Protein AF-A0A9P9J1I7-F1 (afdb_monomer_lite)

Secondary structure (DSSP, 8-state):
----PPP--------------------------SSHHHHHHHHHHHHHHHTTS--S---HHHHHHHHHHHHHHTTSS-HHHHHHHHHHHHHTSSS--HHHHHHHHHHHHHH---HHHHHHHHHHHHHHHTSPPPB--SSSPEEEE-SS-EEEE-TTSB-EETTEETTTS-TTHHHHHHHHTS-THHHHS-SSS---HHHHHHHHHHHHHHHHHHHH-HHHHTSHHHHHHHHHHHHHHHHHHS--TTSTTGGGHHHHHHHHHHHHHHSHHHHHHHHHHT--B-PPPHHHHTTT--SB--HHHHHHHHHHHHHTT-

Radius of gyration: 22.76 Å; chains: 1; bounding box: 59×55×57 Å

Sequence (314 aa):
MLVPSGSFLNFDEIPTLKHSMVKSHPVIMSISLKTSWAQSLYDTRLSNISNGQTQQPIESVQLSLLKALDDLLSLEDSPEGVATKSASIVISQNEPPLMNLIGLTLNAAENIADEKRLQVLVDYFVALASLPDAVNESAYPMLLDMGGWKKTIEPGRIVVFAEGTMWKDLPGFAWNLTERLQGPEAYMYDLRRPVSPAVAMQTWKNINMFVALLAISSPAQNIPTLSRQVARGRVTLAMALEYSRDTRLGKNVNIHAPAAALWLRVARDEVEGMCMKGDQCIDAGDLWLERGGSNVCDMVRLQFWHERLVELEL

Organism: NCBI:txid256645

Foldseek 3Di:
DDDDDDDDDDDDDDDDDDDPPPPPPPPDDDDDFDDPLLVVVQVVQVVCCVVVVDVDHCPPLLVQLSNLLSCLLNVVDALLVSLVSNLVSQLPDLARVLVSNLLSLLSCLLVDPDLVSLLRSLSNLLNQLPDDFRFNQDCAWRWYDDPPDIDTHHHRGGDADPQGTCRLQSPPNLVSLLQLLPALVSQQPPPVHHDDLVSSLSSSLSSLSSLLSCLPDPSSCVRVNRVVCNLSSQLLLQLQQFADCVDPRNVSNVSRLSSNVSSCVRNVVSLQVQQCVQPDFHDHYPNQVVVVHDRTRHPVVVVSSVVRSVVVVD

Structure (mmCIF, N/CA/C/O backbone):
data_AF-A0A9P9J1I7-F1
#
_entry.id   AF-A0A9P9J1I7-F1
#
loop_
_atom_site.group_PDB
_atom_site.id
_atom_site.type_symbol
_atom_site.label_atom_id
_atom_site.label_alt_id
_atom_site.label_comp_id
_atom_site.label_asym_id
_atom_site.label_entity_id
_atom_site.label_seq_id
_atom_site.pdbx_PDB_ins_code
_atom_site.Cartn_x
_atom_site.Cartn_y
_atom_site.Cartn_z
_atom_site.occupancy
_atom_site.B_iso_or_equiv
_atom_site.auth_seq_id
_atom_site.auth_comp_id
_atom_site.auth_asym_id
_atom_site.auth_atom_id
_atom_site.pdbx_PDB_model_num
ATOM 1 N N . MET A 1 1 ? -21.376 18.576 -33.468 1.00 33.09 1 MET A N 1
ATOM 2 C CA . MET A 1 1 ? -22.840 18.670 -33.303 1.00 33.09 1 MET A CA 1
ATOM 3 C C . MET A 1 1 ? -23.104 18.454 -31.819 1.00 33.09 1 MET A C 1
ATOM 5 O O . MET A 1 1 ? -22.915 17.352 -31.332 1.00 33.09 1 MET A O 1
ATOM 9 N N . LEU A 1 2 ? -23.322 19.554 -31.098 1.00 28.64 2 LEU A N 1
ATOM 10 C CA . LEU A 1 2 ? -23.482 19.650 -29.644 1.00 28.64 2 LEU A CA 1
ATOM 11 C C . LEU A 1 2 ? -24.953 19.929 -29.354 1.00 28.64 2 LEU A C 1
ATOM 13 O O . LEU A 1 2 ? -25.438 20.941 -29.847 1.00 28.64 2 LEU A O 1
ATOM 17 N N . VAL A 1 3 ? -25.614 19.096 -28.550 1.00 23.84 3 VAL A N 1
ATOM 18 C CA . VAL A 1 3 ? -26.807 19.433 -27.743 1.00 23.84 3 VAL A CA 1
ATOM 19 C C . VAL A 1 3 ? -26.975 18.336 -26.652 1.00 23.84 3 VAL A C 1
ATOM 21 O O . VAL A 1 3 ? -26.428 17.250 -26.836 1.00 23.84 3 VAL A O 1
ATOM 24 N N . PRO A 1 4 ? -27.682 18.553 -25.524 1.00 29.41 4 PRO A N 1
ATOM 25 C CA . PRO A 1 4 ? -27.117 19.186 -24.334 1.00 29.41 4 PRO A CA 1
ATOM 26 C C . PRO A 1 4 ? -27.444 18.443 -23.016 1.00 29.41 4 PRO A C 1
ATOM 28 O O . PRO A 1 4 ? -28.278 17.544 -22.938 1.00 29.41 4 PRO A O 1
ATOM 31 N N . SER A 1 5 ? -26.808 18.935 -21.956 1.00 26.06 5 SER A N 1
ATOM 32 C CA . SER A 1 5 ? -27.132 18.768 -20.540 1.00 26.06 5 SER A CA 1
ATOM 33 C C . SER A 1 5 ? -28.606 19.040 -20.199 1.00 26.06 5 SER A C 1
ATOM 35 O O . SER A 1 5 ? -29.115 20.131 -20.464 1.00 26.06 5 SER A O 1
ATOM 37 N N . GLY A 1 6 ? -29.248 18.068 -19.545 1.00 24.05 6 GLY A N 1
ATOM 38 C CA . GLY A 1 6 ? -30.558 18.187 -18.908 1.00 24.05 6 GLY A CA 1
ATOM 39 C C . GLY A 1 6 ? -30.436 18.432 -17.401 1.00 24.05 6 GLY A C 1
ATOM 40 O O . GLY A 1 6 ? -29.823 17.658 -16.674 1.00 24.05 6 GLY A O 1
ATOM 41 N N . SER A 1 7 ? -31.027 19.545 -16.989 1.00 24.50 7 SER A N 1
ATOM 42 C CA . SER A 1 7 ? -31.219 20.138 -15.663 1.00 24.50 7 SER A CA 1
ATOM 43 C C . SER A 1 7 ? -32.114 19.350 -14.699 1.00 24.50 7 SER A C 1
ATOM 45 O O . SER A 1 7 ? -33.149 18.878 -15.146 1.00 24.50 7 SER A O 1
ATOM 47 N N . PHE A 1 8 ? -31.823 19.398 -13.392 1.00 23.81 8 PHE A N 1
ATOM 48 C CA . PHE A 1 8 ? -32.778 19.435 -12.257 1.00 23.81 8 PHE A CA 1
ATOM 49 C C . PHE A 1 8 ? -31.992 19.954 -11.024 1.00 23.81 8 PHE A C 1
ATOM 51 O O . PHE A 1 8 ? -30.872 19.503 -10.825 1.00 23.81 8 PHE A O 1
ATOM 58 N N . LEU A 1 9 ? -32.405 20.871 -10.145 1.00 24.11 9 LEU A N 1
ATOM 59 C CA . LEU A 1 9 ? -33.556 21.761 -9.985 1.00 24.11 9 LEU A CA 1
ATOM 60 C C . LEU A 1 9 ? -33.076 22.961 -9.152 1.00 24.11 9 LEU A C 1
ATOM 62 O O . LEU A 1 9 ? -32.306 22.801 -8.207 1.00 24.11 9 LEU A O 1
ATOM 66 N N . ASN A 1 10 ? -33.566 24.140 -9.517 1.00 23.52 10 ASN A N 1
ATOM 67 C CA . ASN A 1 10 ? -33.411 25.394 -8.793 1.00 23.52 10 ASN A CA 1
ATOM 68 C C . ASN A 1 10 ? -34.418 25.417 -7.627 1.00 23.52 10 ASN A C 1
ATOM 70 O O . ASN A 1 10 ? -35.595 25.142 -7.857 1.00 23.52 10 ASN A O 1
ATOM 74 N N . PHE A 1 11 ? -33.984 25.772 -6.419 1.00 25.17 11 PHE A N 1
ATOM 75 C CA . PHE A 1 11 ? -34.874 26.168 -5.324 1.00 25.17 11 PHE A CA 1
ATOM 76 C C . PHE A 1 11 ? -34.251 27.362 -4.606 1.00 25.17 11 PHE A C 1
ATOM 78 O O . PHE A 1 11 ? -33.485 27.197 -3.661 1.00 25.17 11 PHE A O 1
ATOM 85 N N . ASP A 1 12 ? -34.612 28.553 -5.075 1.00 25.86 12 ASP A N 1
ATOM 86 C CA . ASP A 1 12 ? -34.581 29.767 -4.270 1.00 25.86 12 ASP A CA 1
ATOM 87 C C . ASP A 1 12 ? -36.023 30.122 -3.869 1.00 25.86 12 ASP A C 1
ATOM 89 O O . ASP A 1 12 ? -36.958 29.945 -4.651 1.00 25.86 12 ASP A O 1
ATOM 93 N N . GLU A 1 13 ? -36.135 30.644 -2.644 1.00 26.69 13 GLU A N 1
ATOM 94 C CA . GLU A 1 13 ? -37.269 31.339 -2.009 1.00 26.69 13 GLU A CA 1
ATOM 95 C C . GLU A 1 13 ? -38.427 30.513 -1.414 1.00 26.69 13 GLU A C 1
ATOM 97 O O . GLU A 1 13 ? -39.364 30.172 -2.120 1.00 26.69 13 GLU A O 1
ATOM 102 N N . ILE A 1 14 ? -38.432 30.336 -0.075 1.00 26.16 14 ILE A N 1
ATOM 103 C CA . ILE A 1 14 ? -39.484 30.835 0.858 1.00 26.16 14 ILE A CA 1
ATOM 104 C C . ILE A 1 14 ? -38.829 31.092 2.260 1.00 26.16 14 ILE A C 1
ATOM 106 O O . ILE A 1 14 ? -37.705 30.648 2.491 1.00 26.16 14 ILE A O 1
ATOM 110 N N . PRO A 1 15 ? -39.422 31.871 3.191 1.00 26.72 15 PRO A N 1
ATOM 111 C CA . PRO A 1 15 ? -38.898 33.123 3.730 1.00 26.72 15 PRO A CA 1
ATOM 112 C C . PRO A 1 15 ? -38.160 33.003 5.081 1.00 26.72 15 PRO A C 1
ATOM 114 O O . PRO A 1 15 ? -38.390 32.119 5.904 1.00 26.72 15 PRO A O 1
ATOM 117 N N . THR A 1 16 ? -37.316 33.999 5.346 1.00 34.72 16 THR A N 1
ATOM 118 C CA . THR A 1 16 ? -36.576 34.232 6.593 1.00 34.72 16 THR A CA 1
ATOM 119 C C . THR A 1 16 ? -37.443 34.196 7.858 1.00 34.72 16 THR A C 1
ATOM 121 O O . THR A 1 16 ? -38.163 35.150 8.152 1.00 34.72 16 THR A O 1
ATOM 124 N N . LEU A 1 17 ? -37.238 33.177 8.694 1.00 26.61 17 LEU A N 1
ATOM 125 C CA . LEU A 1 17 ? -37.394 33.280 10.144 1.00 26.61 17 LEU A CA 1
ATOM 126 C C . LEU A 1 17 ? -36.000 33.470 10.747 1.00 26.61 17 LEU A C 1
ATOM 128 O O . LEU A 1 17 ? -35.194 32.544 10.815 1.00 26.61 17 LEU A O 1
ATOM 132 N N . LYS A 1 18 ? -35.699 34.710 11.155 1.00 34.03 18 LYS A N 1
ATOM 133 C CA . LYS A 1 18 ? -34.501 35.055 11.928 1.00 34.03 18 LYS A CA 1
ATOM 134 C C . LYS A 1 18 ? -34.558 34.340 13.280 1.00 34.03 18 LYS A C 1
ATOM 136 O O . LYS A 1 18 ? -35.040 34.892 14.267 1.00 34.03 18 LYS A O 1
ATOM 141 N N . HIS A 1 19 ? -34.030 33.128 13.348 1.00 30.94 19 HIS A N 1
ATOM 142 C CA . HIS A 1 19 ? -33.465 32.625 14.587 1.00 30.94 19 HIS A CA 1
ATOM 143 C C . HIS A 1 19 ? -31.983 32.958 14.588 1.00 30.94 19 HIS A C 1
ATOM 145 O O . HIS A 1 19 ? -31.208 32.496 13.757 1.00 30.94 19 HIS A O 1
ATOM 151 N N . SER A 1 20 ? -31.629 33.845 15.515 1.00 35.09 20 SER A N 1
ATOM 152 C CA . SER A 1 20 ? -30.269 34.118 15.950 1.00 35.09 20 SER A CA 1
ATOM 153 C C . SER A 1 20 ? -29.623 32.803 16.393 1.00 35.09 20 SER A C 1
ATOM 155 O O . SER A 1 20 ? -29.629 32.462 17.574 1.00 35.09 20 SER A O 1
ATOM 157 N N . MET A 1 21 ? -29.068 32.050 15.443 1.00 30.95 21 MET A N 1
ATOM 158 C CA . MET A 1 21 ? -28.073 31.038 15.746 1.00 30.95 21 MET A CA 1
ATOM 159 C C . MET A 1 21 ? -26.817 31.784 16.162 1.00 30.95 21 MET A C 1
ATOM 161 O O . MET A 1 21 ? -26.113 32.382 15.347 1.00 30.95 21 MET A O 1
ATOM 165 N N . VAL A 1 22 ? -26.567 31.774 17.467 1.00 31.73 22 VAL A N 1
ATOM 166 C CA . VAL A 1 22 ? -25.246 32.030 18.024 1.00 31.73 22 VAL A CA 1
ATOM 167 C C . VAL A 1 22 ? -24.277 31.158 17.227 1.00 31.73 22 VAL A C 1
ATOM 169 O O . VAL A 1 22 ? -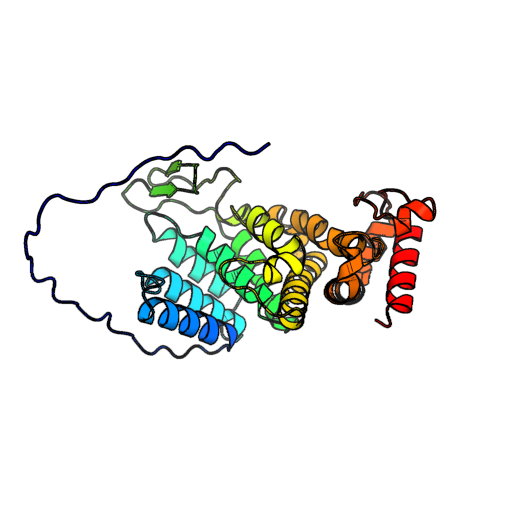24.347 29.934 17.304 1.00 31.73 22 VAL A O 1
ATOM 172 N N . LYS A 1 23 ? -23.407 31.774 16.417 1.00 3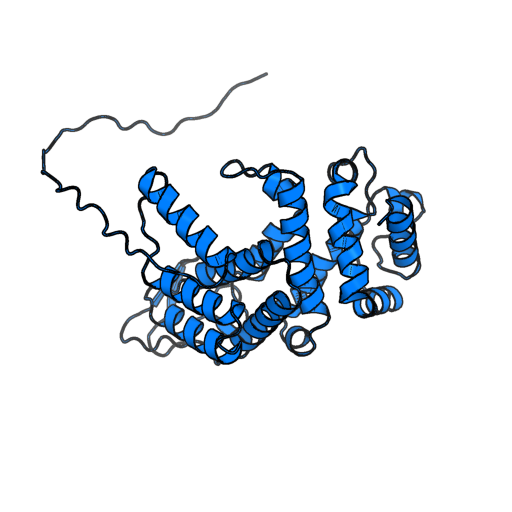6.91 23 LYS A N 1
ATOM 173 C CA . LYS A 1 23 ? -22.260 31.085 15.819 1.00 36.91 23 LYS A CA 1
ATOM 174 C C . LYS A 1 23 ? -21.344 30.691 16.974 1.00 36.91 23 LYS A C 1
ATOM 176 O O . LYS A 1 23 ? -20.431 31.439 17.327 1.00 36.91 23 LYS A O 1
ATOM 181 N N . SER A 1 24 ? -21.622 29.552 17.605 1.00 36.59 24 SER A N 1
ATOM 182 C CA . SER A 1 24 ? -20.674 28.905 18.498 1.00 36.59 24 SER A CA 1
ATOM 183 C C . SER A 1 24 ? -19.456 28.597 17.642 1.00 36.59 24 SER A C 1
ATOM 185 O O . SER A 1 24 ? -19.498 27.715 16.784 1.00 36.59 24 SER A O 1
ATOM 187 N N . HIS A 1 25 ? -18.404 29.395 17.801 1.00 43.00 25 HIS A N 1
ATOM 188 C CA . HIS A 1 25 ? -17.127 29.077 17.191 1.00 43.00 25 HIS A CA 1
ATOM 189 C C . HIS A 1 25 ? -16.725 27.711 17.757 1.00 43.00 25 HIS A C 1
ATOM 191 O O . HIS A 1 25 ? -16.734 27.563 18.984 1.00 43.00 25 HIS A O 1
ATOM 197 N N . PRO A 1 26 ? -16.458 26.697 16.917 1.00 48.03 26 PRO A N 1
ATOM 198 C CA . PRO A 1 26 ? -15.981 25.424 17.424 1.00 48.03 26 PRO A CA 1
ATOM 199 C C . PRO A 1 26 ? -14.715 25.704 18.233 1.00 48.03 26 PRO A C 1
ATOM 201 O O . PRO A 1 26 ? -13.807 26.386 17.758 1.00 48.03 26 PRO A O 1
ATOM 204 N N . VAL A 1 27 ? -14.683 25.242 19.483 1.00 49.06 27 VAL A N 1
ATOM 205 C CA . VAL A 1 27 ? -13.486 25.322 20.320 1.00 49.06 27 VAL A CA 1
ATOM 206 C C . VAL A 1 27 ? -12.430 24.449 19.648 1.00 49.06 27 VAL A C 1
ATOM 208 O O . VAL A 1 27 ? -12.486 23.223 19.722 1.00 49.06 27 VAL A O 1
ATOM 211 N N . ILE A 1 28 ? -11.501 25.080 18.932 1.00 56.66 28 ILE A N 1
ATOM 212 C CA . ILE A 1 28 ? -10.374 24.398 18.300 1.00 56.66 28 ILE A CA 1
ATOM 213 C C . ILE A 1 28 ? -9.397 24.049 19.422 1.00 56.66 28 ILE A C 1
ATOM 215 O O . ILE A 1 28 ? -8.647 24.902 19.894 1.00 56.66 28 ILE A O 1
ATOM 219 N N . MET A 1 29 ? -9.430 22.803 19.893 1.00 60.69 29 MET A N 1
ATOM 220 C CA . MET A 1 29 ? -8.384 22.304 20.780 1.00 60.69 29 MET A CA 1
ATOM 221 C C . MET A 1 29 ? -7.083 22.208 19.982 1.00 60.69 29 MET A C 1
ATOM 223 O O . MET A 1 29 ? -7.020 21.519 18.967 1.00 60.69 29 MET A O 1
ATOM 227 N N . SER A 1 30 ? -6.038 22.900 20.429 1.00 67.56 30 SER A N 1
ATOM 228 C CA . SER A 1 30 ? -4.690 22.647 19.924 1.00 67.56 30 SER A CA 1
ATOM 229 C C . SER A 1 30 ? -4.265 21.261 20.402 1.00 67.56 30 SER A C 1
ATOM 231 O O . SER A 1 30 ? -4.259 20.990 21.604 1.00 67.56 30 SER A O 1
ATOM 233 N N . ILE A 1 31 ? -3.983 20.365 19.461 1.00 81.19 31 ILE A N 1
ATOM 234 C CA . ILE A 1 31 ? -3.500 19.015 19.736 1.00 81.19 31 ILE A CA 1
ATOM 235 C C . ILE A 1 31 ? -2.113 18.921 19.125 1.00 81.19 31 ILE A C 1
ATOM 237 O O . ILE A 1 31 ? -1.922 19.280 17.965 1.00 81.19 31 ILE A O 1
ATOM 241 N N . SER A 1 32 ? -1.165 18.444 19.926 1.00 84.69 32 SER A N 1
ATOM 242 C CA . SER A 1 32 ? 0.181 18.118 19.473 1.00 84.69 32 SER A CA 1
ATOM 243 C C . SER A 1 32 ? 0.222 16.636 19.123 1.00 84.69 32 SER A C 1
ATOM 245 O O . SER A 1 32 ? 0.010 15.798 20.001 1.00 84.69 32 SER A O 1
ATOM 247 N N . LEU A 1 33 ? 0.478 16.328 17.855 1.00 92.31 33 LEU A N 1
ATOM 248 C CA . LEU A 1 33 ? 0.739 14.977 17.357 1.00 92.31 33 LEU A CA 1
ATOM 249 C C . LEU A 1 33 ? 2.250 14.788 17.164 1.00 92.31 33 LEU A C 1
ATOM 251 O O . LEU A 1 33 ? 2.996 15.754 16.996 1.00 92.31 33 LEU A O 1
ATOM 255 N N . LYS A 1 34 ? 2.718 13.547 17.266 1.00 93.12 34 LYS A N 1
ATOM 256 C CA . LYS A 1 34 ? 4.143 13.191 17.343 1.00 93.12 34 LYS A CA 1
ATOM 257 C C . LYS A 1 34 ? 4.772 13.066 15.964 1.00 93.12 34 LYS A C 1
ATOM 259 O O . LYS A 1 34 ? 5.929 13.435 15.771 1.00 93.12 34 LYS A O 1
ATOM 264 N N . THR A 1 35 ? 4.030 12.527 15.001 1.00 91.81 35 THR A N 1
ATOM 265 C CA . THR A 1 35 ? 4.497 12.374 13.624 1.00 91.81 35 THR A CA 1
ATOM 266 C C . THR A 1 35 ? 4.095 13.570 12.767 1.00 91.81 35 THR A C 1
ATOM 268 O O . THR A 1 35 ? 3.006 14.133 12.894 1.00 91.81 35 THR A O 1
ATOM 271 N N . SER A 1 36 ? 4.973 13.948 11.834 1.00 91.62 36 SER A N 1
ATOM 272 C CA . SER A 1 36 ? 4.709 15.043 10.892 1.00 91.62 36 SER A CA 1
ATOM 273 C C . SER A 1 36 ? 3.517 14.754 9.978 1.00 91.62 36 SER A C 1
ATOM 275 O O . SER A 1 36 ? 2.785 15.678 9.635 1.00 91.62 36 SER A O 1
ATOM 277 N N . TRP A 1 37 ? 3.287 13.485 9.622 1.00 93.06 37 TRP A N 1
ATOM 278 C CA . TRP A 1 37 ? 2.100 13.067 8.873 1.00 93.06 37 TRP A CA 1
ATOM 279 C C . TRP A 1 37 ? 0.817 13.352 9.657 1.00 93.06 37 TRP A C 1
ATOM 281 O O . TRP A 1 37 ? -0.071 14.033 9.142 1.00 93.06 37 TRP A O 1
ATOM 291 N N . ALA A 1 38 ? 0.728 12.877 10.904 1.00 92.56 38 ALA A N 1
ATOM 292 C CA . ALA A 1 38 ? -0.482 13.027 11.700 1.00 92.56 38 ALA A CA 1
ATOM 293 C C . ALA A 1 38 ? -0.769 14.509 11.976 1.00 92.56 38 ALA A C 1
ATOM 295 O O . ALA A 1 38 ? -1.908 14.957 11.816 1.00 92.56 38 ALA A O 1
ATOM 296 N N . GLN A 1 39 ? 0.273 15.286 12.300 1.00 93.00 39 GLN A N 1
ATOM 297 C CA . GLN A 1 39 ? 0.157 16.731 12.486 1.00 93.00 39 GLN A CA 1
ATOM 298 C C . GLN A 1 39 ? -0.294 17.435 11.200 1.00 93.00 39 GLN A C 1
ATOM 300 O O . GLN A 1 39 ? -1.243 18.211 11.230 1.00 93.00 39 GLN A O 1
ATOM 305 N N . SER A 1 40 ? 0.308 17.117 10.050 1.00 90.06 40 SER A N 1
ATOM 306 C CA . SER A 1 40 ? -0.071 17.713 8.764 1.00 90.06 40 SER A CA 1
ATOM 307 C C . SER A 1 40 ? -1.522 17.404 8.381 1.00 90.06 40 SER A C 1
ATOM 309 O O . SER A 1 40 ? -2.241 18.290 7.906 1.00 90.06 40 SER A O 1
ATOM 311 N N . LEU A 1 41 ? -1.988 16.175 8.624 1.00 88.88 41 LEU A N 1
ATOM 312 C CA . LEU A 1 41 ? -3.377 15.784 8.388 1.00 88.88 41 LEU A CA 1
ATOM 313 C C . LEU A 1 41 ? -4.340 16.560 9.299 1.00 88.88 41 LEU A C 1
ATOM 315 O O . LEU A 1 41 ? -5.377 17.048 8.834 1.00 88.88 41 LEU A O 1
ATOM 319 N N . TYR A 1 42 ? -3.982 16.705 10.577 1.00 88.88 42 TYR A N 1
ATOM 320 C CA . TYR A 1 42 ? -4.733 17.488 11.554 1.00 88.88 42 TYR A CA 1
ATOM 321 C C . TYR A 1 42 ? -4.834 18.963 11.142 1.00 88.88 42 TYR A C 1
ATOM 323 O O . TYR A 1 42 ? -5.939 19.496 11.011 1.00 88.88 42 TYR A O 1
ATOM 331 N N . ASP A 1 43 ? -3.699 19.592 10.834 1.00 87.56 43 ASP A N 1
ATOM 332 C CA . ASP A 1 43 ? -3.604 21.003 10.446 1.00 87.56 43 ASP A CA 1
ATOM 333 C C . ASP A 1 43 ? -4.359 21.284 9.144 1.00 87.56 43 ASP A C 1
ATOM 335 O O . ASP A 1 43 ? -5.119 22.251 9.041 1.00 87.56 43 ASP A O 1
ATOM 339 N N . THR A 1 44 ? -4.220 20.396 8.155 1.00 84.12 44 THR A N 1
ATOM 340 C CA . THR A 1 44 ? -4.959 20.482 6.890 1.00 84.12 44 THR A CA 1
ATOM 341 C C . THR A 1 44 ? -6.458 20.478 7.143 1.00 84.12 44 THR A C 1
ATOM 343 O O . THR A 1 44 ? -7.207 21.211 6.496 1.00 84.12 44 THR A O 1
ATOM 346 N N . ARG A 1 45 ? -6.933 19.655 8.079 1.00 79.62 45 ARG A N 1
ATOM 347 C CA . ARG A 1 45 ? -8.357 19.574 8.387 1.00 79.62 45 ARG A CA 1
ATOM 348 C C . ARG A 1 45 ? -8.858 20.789 9.153 1.00 79.62 45 ARG A C 1
ATOM 350 O O . ARG A 1 45 ? -9.922 21.295 8.803 1.00 79.62 45 ARG A O 1
ATOM 357 N N . LEU A 1 46 ? -8.084 21.289 10.116 1.00 81.25 46 LEU A N 1
ATOM 358 C CA . LEU A 1 46 ? -8.372 22.559 10.782 1.00 81.25 46 LEU A CA 1
ATOM 359 C C . LEU A 1 46 ? -8.496 23.703 9.771 1.00 81.25 46 LEU A C 1
ATOM 361 O O . LEU A 1 46 ? -9.480 24.439 9.805 1.00 81.25 46 LEU A O 1
ATOM 365 N N . SER A 1 47 ? -7.570 23.788 8.815 1.00 79.94 47 SER A N 1
ATOM 366 C CA . SER A 1 47 ? -7.614 24.785 7.741 1.00 79.94 47 SER A CA 1
ATOM 367 C C . SER A 1 47 ? -8.898 24.688 6.905 1.00 79.94 47 SER A C 1
ATOM 369 O O . SER A 1 47 ? -9.562 25.698 6.673 1.00 79.94 47 SER A O 1
ATOM 371 N N . ASN A 1 48 ? -9.332 23.481 6.516 1.00 77.06 48 ASN A N 1
ATOM 372 C CA . ASN A 1 48 ? -10.580 23.315 5.748 1.00 77.06 48 ASN A CA 1
ATOM 373 C C . ASN A 1 48 ? -11.821 23.760 6.533 1.00 77.06 48 ASN A C 1
ATOM 375 O O . ASN A 1 48 ? -12.767 24.269 5.933 1.00 77.06 48 ASN A O 1
ATOM 379 N N . ILE A 1 49 ? -11.818 23.576 7.858 1.00 75.06 49 ILE A N 1
ATOM 380 C CA . ILE A 1 49 ? -12.893 24.047 8.740 1.00 75.06 49 ILE A CA 1
ATOM 381 C C . ILE A 1 49 ? -12.901 25.573 8.781 1.00 75.06 49 ILE A C 1
ATOM 383 O O . ILE A 1 49 ? -13.941 26.190 8.552 1.00 75.06 49 ILE A O 1
ATOM 387 N N . SER A 1 50 ? -11.737 26.188 9.003 1.00 74.94 50 SER A N 1
ATOM 388 C CA . SER A 1 50 ? -11.589 27.647 9.004 1.00 74.94 50 SER A CA 1
ATOM 389 C C . SER A 1 50 ? -11.998 28.279 7.670 1.00 74.94 50 SER A C 1
ATOM 391 O O . SER A 1 50 ? -12.601 29.349 7.663 1.00 74.94 50 SER A O 1
ATOM 393 N N . ASN A 1 51 ? -11.744 27.592 6.555 1.00 74.50 51 ASN A N 1
ATOM 394 C CA . ASN A 1 51 ? -12.088 28.048 5.207 1.00 74.50 51 ASN A CA 1
ATOM 395 C C . ASN A 1 51 ? -13.522 27.689 4.776 1.00 74.50 51 ASN A C 1
ATOM 397 O O . ASN A 1 51 ? -13.890 27.930 3.628 1.00 74.50 51 ASN A O 1
ATOM 401 N N . GLY A 1 52 ? -14.330 27.077 5.650 1.00 66.88 52 GLY A N 1
ATOM 402 C CA . GLY A 1 52 ? -15.706 26.672 5.339 1.00 66.88 52 GLY A CA 1
ATOM 403 C C . GLY A 1 52 ? -15.827 25.570 4.277 1.00 66.88 52 GLY A C 1
ATOM 404 O O . GLY A 1 52 ? -16.930 25.282 3.820 1.00 66.88 52 GLY A O 1
ATOM 405 N N . GLN A 1 53 ? -14.714 24.934 3.897 1.00 59.75 53 GLN A N 1
ATOM 406 C CA . GLN A 1 53 ? -14.668 23.813 2.950 1.00 59.75 53 GLN A CA 1
ATOM 407 C C . GLN A 1 53 ? -15.110 22.495 3.594 1.00 59.75 53 GLN A C 1
ATOM 409 O O . GLN A 1 53 ? -15.408 21.519 2.909 1.00 59.75 53 GLN A O 1
ATOM 414 N N . THR A 1 54 ? -15.132 22.433 4.922 1.00 59.50 54 THR A N 1
ATOM 415 C CA . THR A 1 54 ? -15.657 21.299 5.680 1.00 59.50 54 THR A CA 1
ATOM 416 C C . THR A 1 54 ? -16.345 21.834 6.927 1.00 59.50 54 THR A C 1
ATOM 418 O O . THR A 1 54 ? -15.753 22.593 7.682 1.00 59.50 54 THR A O 1
ATOM 421 N N . GLN A 1 55 ? -17.603 21.459 7.151 1.00 52.72 55 GLN A N 1
ATOM 422 C CA . GLN A 1 55 ? -18.364 21.925 8.319 1.00 52.72 55 GLN A CA 1
ATOM 423 C C . GLN A 1 55 ? -18.163 21.039 9.553 1.00 52.72 55 GLN A C 1
ATOM 425 O O . GLN A 1 55 ? -18.518 21.433 10.661 1.00 52.72 55 GLN A O 1
ATOM 430 N N . GLN A 1 56 ? -17.594 19.848 9.370 1.00 54.19 56 GLN A N 1
ATOM 431 C CA . GLN A 1 56 ? -17.417 18.878 10.438 1.00 54.19 56 GLN A CA 1
ATOM 432 C C . GLN A 1 56 ? -15.994 18.947 11.009 1.00 54.19 56 GLN A C 1
ATOM 434 O O . GLN A 1 56 ? -15.022 18.771 10.262 1.00 54.19 56 GLN A O 1
ATOM 439 N N . PRO A 1 57 ? -15.853 19.161 12.331 1.00 56.78 57 PRO A N 1
ATOM 440 C CA . PRO A 1 57 ? -14.610 18.908 13.050 1.00 56.78 57 PRO A CA 1
ATOM 441 C C . PRO A 1 57 ? -14.043 17.518 12.730 1.00 56.78 57 PRO A C 1
ATOM 443 O O . PRO A 1 57 ? -14.735 16.649 12.192 1.00 56.78 57 PRO A O 1
ATOM 446 N N . ILE A 1 58 ? -12.785 17.259 13.094 1.00 60.16 58 ILE A N 1
ATOM 447 C CA . ILE A 1 58 ? -12.401 15.859 13.295 1.00 60.16 58 ILE A CA 1
ATOM 448 C C . ILE A 1 58 ? -13.298 15.349 14.422 1.00 60.16 58 ILE A C 1
ATOM 450 O O . ILE A 1 58 ? -13.188 15.808 15.559 1.00 60.16 58 ILE A O 1
ATOM 454 N N . GLU A 1 59 ? -14.226 14.455 14.084 1.00 66.38 59 GLU A N 1
ATOM 455 C CA . GLU A 1 59 ? -15.072 13.792 15.069 1.00 66.38 59 GLU A CA 1
ATOM 456 C C . GLU A 1 59 ? -14.185 13.151 16.135 1.00 66.38 59 GLU A C 1
ATOM 458 O O . GLU A 1 59 ? -13.076 12.693 15.839 1.00 66.38 59 GLU A O 1
ATOM 463 N N . SER A 1 60 ? -14.672 13.086 17.374 1.00 74.75 60 SER A N 1
ATOM 464 C CA . SER A 1 60 ? -13.928 12.481 18.487 1.00 74.75 60 SER A CA 1
ATOM 465 C C . SER A 1 60 ? -13.362 11.104 18.118 1.00 74.75 60 SER A C 1
ATOM 467 O O . SER A 1 60 ? -12.239 10.772 18.499 1.00 74.75 60 SER A O 1
ATOM 469 N N . VAL A 1 61 ? -14.095 10.342 17.305 1.00 85.44 61 VAL A N 1
ATOM 470 C CA . VAL A 1 61 ? -13.717 9.012 16.828 1.00 85.44 61 VAL A CA 1
ATOM 471 C C . VAL A 1 61 ? -12.556 9.060 15.838 1.00 85.44 61 VAL A C 1
ATOM 473 O O . VAL A 1 61 ? -11.545 8.399 16.059 1.00 85.44 61 VAL A O 1
ATOM 476 N N . GLN A 1 62 ? -12.641 9.877 14.784 1.00 84.75 62 GLN A N 1
ATOM 477 C CA . GLN A 1 62 ? -11.553 10.019 13.808 1.00 84.75 62 GLN A CA 1
ATOM 478 C C . GLN A 1 62 ? -10.276 10.560 14.459 1.00 84.75 62 GLN A C 1
ATOM 480 O O . GLN A 1 62 ? -9.183 10.117 14.119 1.00 84.75 62 GLN A O 1
ATOM 485 N N . LEU A 1 63 ? -10.403 11.464 15.435 1.00 88.00 63 LEU A N 1
ATOM 486 C CA . LEU A 1 63 ? -9.265 11.962 16.207 1.00 88.00 63 LEU A CA 1
ATOM 487 C C . LEU A 1 63 ? -8.648 10.857 17.067 1.00 88.00 63 LEU A C 1
ATOM 489 O O . LEU A 1 63 ? -7.430 10.785 17.197 1.00 88.00 63 LEU A O 1
ATOM 493 N N . SER A 1 64 ? -9.482 10.004 17.662 1.00 91.81 64 SER A N 1
ATOM 494 C CA . SER A 1 64 ? -9.021 8.875 18.474 1.00 91.81 64 SER A CA 1
ATOM 495 C C . SER A 1 64 ? -8.288 7.837 17.624 1.00 91.81 64 SER A C 1
ATOM 497 O O . SER A 1 64 ? -7.233 7.362 18.037 1.00 91.81 64 SER A O 1
ATOM 499 N N . LEU A 1 65 ? -8.791 7.545 16.419 1.00 94.25 65 LEU A N 1
ATOM 500 C CA . LEU A 1 65 ? -8.105 6.691 15.445 1.00 94.25 65 LEU A CA 1
ATOM 501 C C . LEU A 1 65 ? -6.787 7.320 14.978 1.00 94.25 65 LEU A C 1
ATOM 503 O O . LEU A 1 65 ? -5.765 6.642 14.963 1.00 94.25 65 LEU A O 1
ATOM 507 N N . LEU A 1 66 ? -6.784 8.621 14.667 1.00 93.81 66 LEU A N 1
ATOM 508 C CA . LEU A 1 66 ? -5.572 9.345 14.279 1.00 93.81 66 LEU A CA 1
ATOM 509 C C . LEU A 1 66 ? -4.504 9.283 15.374 1.00 93.81 66 LEU A C 1
ATOM 511 O O . LEU A 1 66 ? -3.357 8.985 15.076 1.00 93.81 66 LEU A O 1
ATOM 515 N N . LYS A 1 67 ? -4.878 9.512 16.637 1.00 94.25 67 LYS A N 1
ATOM 516 C CA . LYS A 1 67 ? -3.958 9.397 17.779 1.00 94.25 67 LYS A CA 1
ATOM 517 C C . LYS A 1 67 ? -3.426 7.977 17.949 1.00 94.25 67 LYS A C 1
ATOM 519 O O . LYS A 1 67 ? -2.243 7.810 18.192 1.00 94.25 67 LYS A O 1
ATOM 524 N N . ALA A 1 68 ? -4.278 6.964 17.796 1.00 96.19 68 ALA A N 1
ATOM 525 C CA . ALA A 1 68 ? -3.847 5.572 17.882 1.00 96.19 68 ALA A CA 1
ATOM 526 C C . ALA A 1 68 ? -2.816 5.228 16.787 1.00 96.19 68 ALA A C 1
ATOM 528 O O . ALA A 1 68 ? -1.800 4.603 17.074 1.00 96.19 68 ALA A O 1
ATOM 529 N N . LEU A 1 69 ? -3.034 5.691 15.552 1.00 96.81 69 LEU A N 1
ATOM 530 C CA . LEU A 1 69 ? -2.070 5.527 14.458 1.00 96.81 69 LEU A CA 1
ATOM 531 C C . LEU A 1 69 ? -0.807 6.381 14.650 1.00 96.81 69 LEU A C 1
ATOM 533 O O . LEU A 1 69 ? 0.278 5.951 14.273 1.00 96.81 69 LEU A O 1
ATOM 537 N N . ASP A 1 70 ? -0.918 7.568 15.242 1.00 96.56 70 ASP A N 1
ATOM 538 C CA . ASP A 1 70 ? 0.238 8.399 15.589 1.00 96.56 70 ASP A CA 1
ATOM 539 C C . ASP A 1 70 ? 1.114 7.719 16.653 1.00 96.56 70 ASP A C 1
ATOM 541 O O . ASP A 1 70 ? 2.326 7.660 16.471 1.00 96.56 70 ASP A O 1
ATOM 545 N N . ASP A 1 71 ? 0.509 7.118 17.689 1.00 96.56 71 ASP A N 1
ATOM 546 C CA . ASP A 1 71 ? 1.200 6.307 18.707 1.00 96.56 71 ASP A CA 1
ATOM 547 C C . ASP A 1 71 ? 1.937 5.105 18.071 1.00 96.56 71 ASP A C 1
ATOM 549 O O . ASP A 1 71 ? 3.090 4.817 18.411 1.00 96.56 71 ASP A O 1
ATOM 553 N N . LEU A 1 72 ? 1.295 4.434 17.104 1.00 97.62 72 LEU A N 1
ATOM 554 C CA . LEU A 1 72 ? 1.888 3.335 16.332 1.00 97.62 72 LEU A CA 1
ATOM 555 C C . LEU A 1 72 ? 3.112 3.800 15.534 1.00 97.62 72 LEU A C 1
ATOM 557 O O . LEU A 1 72 ? 4.179 3.194 15.578 1.00 97.62 72 LEU A O 1
ATOM 561 N N . LEU A 1 73 ? 2.961 4.890 14.784 1.00 97.00 73 LEU A N 1
ATOM 562 C CA . LEU A 1 73 ? 3.968 5.381 13.840 1.00 97.00 73 LEU A CA 1
ATOM 563 C C . LEU A 1 73 ? 5.095 6.167 14.527 1.00 97.00 73 LEU A C 1
ATOM 565 O O . LEU A 1 73 ? 6.192 6.302 13.969 1.00 97.00 73 LEU A O 1
ATOM 569 N N . SER A 1 74 ? 4.860 6.645 15.751 1.00 95.75 74 SER A N 1
ATOM 570 C CA . SER A 1 74 ? 5.900 7.115 16.666 1.00 95.75 74 SER A CA 1
ATOM 571 C C . SER A 1 74 ? 6.632 5.970 17.375 1.00 95.75 74 SER A C 1
ATOM 573 O O . SER A 1 74 ? 7.591 6.242 18.091 1.00 95.75 74 SER A O 1
ATOM 575 N N . LEU A 1 75 ? 6.228 4.713 17.143 1.00 94.31 75 LEU A N 1
ATOM 576 C CA . LEU A 1 75 ? 6.780 3.503 17.763 1.00 94.31 75 LEU A CA 1
ATOM 577 C C . LEU A 1 75 ? 6.631 3.481 19.295 1.00 94.31 75 LEU A C 1
ATOM 579 O O . LEU A 1 75 ? 7.461 2.892 19.986 1.00 94.31 75 LEU A O 1
ATOM 583 N N . GLU A 1 76 ? 5.605 4.147 19.829 1.00 94.50 76 GLU A N 1
ATOM 584 C CA . GLU A 1 76 ? 5.322 4.151 21.271 1.00 94.50 76 GLU A CA 1
ATOM 585 C C . GLU A 1 76 ? 4.405 3.002 21.697 1.00 94.50 76 GLU A C 1
ATOM 587 O O . GLU A 1 76 ? 4.405 2.622 22.866 1.00 94.50 76 GLU A O 1
ATOM 592 N N . ASP A 1 77 ? 3.647 2.442 20.756 1.00 95.19 77 ASP A N 1
ATOM 593 C CA . ASP A 1 77 ? 2.770 1.300 20.985 1.00 95.19 77 ASP A CA 1
ATOM 594 C C . ASP A 1 77 ? 3.009 0.219 19.917 1.00 95.19 77 ASP A C 1
ATOM 596 O O . ASP A 1 77 ? 3.557 0.464 18.839 1.00 95.19 77 ASP A O 1
ATOM 600 N N . SER A 1 78 ? 2.629 -1.005 20.259 1.00 97.75 78 SER A N 1
ATOM 601 C CA . SER A 1 78 ? 2.740 -2.187 19.411 1.00 97.75 78 SER A CA 1
ATOM 602 C C . SER A 1 78 ? 1.631 -2.240 18.352 1.00 97.75 78 SER A C 1
ATOM 604 O O . SER A 1 78 ? 0.519 -1.758 18.600 1.00 97.75 78 SER A O 1
ATOM 606 N N . PRO A 1 79 ? 1.877 -2.886 17.198 1.00 98.31 79 PRO A N 1
ATOM 607 C CA . PRO A 1 79 ? 0.835 -3.195 16.222 1.00 98.31 79 PRO A CA 1
ATOM 608 C C . PRO A 1 79 ? -0.423 -3.828 16.838 1.00 98.31 79 PRO A C 1
ATOM 610 O O . PRO A 1 79 ? -1.537 -3.397 16.545 1.00 98.31 79 PRO A O 1
ATOM 613 N N . GLU A 1 80 ? -0.260 -4.796 17.739 1.00 98.38 80 GLU A N 1
ATOM 614 C CA . GLU A 1 80 ? -1.344 -5.522 18.404 1.00 98.38 80 GLU A CA 1
ATOM 615 C C . GLU A 1 80 ? -2.128 -4.645 19.388 1.00 98.38 80 GLU A C 1
ATOM 617 O O . GLU A 1 80 ? -3.367 -4.671 19.409 1.00 98.38 80 GLU A O 1
ATOM 622 N N . GLY A 1 81 ? -1.417 -3.840 20.184 1.00 97.88 81 GLY A N 1
ATOM 623 C CA . GLY A 1 81 ? -2.017 -2.884 21.115 1.00 97.88 81 GLY A CA 1
ATOM 624 C C . GLY A 1 81 ? -2.877 -1.859 20.380 1.00 97.88 81 GLY A C 1
ATOM 625 O O . GLY A 1 81 ? -4.056 -1.666 20.705 1.00 97.88 81 GLY A O 1
ATOM 626 N N . VAL A 1 82 ? -2.336 -1.282 19.305 1.00 98.06 82 VAL A N 1
ATOM 627 C CA . VAL A 1 82 ? -3.047 -0.294 18.489 1.00 98.06 82 VAL A CA 1
ATOM 628 C C . VAL A 1 82 ? -4.188 -0.929 17.698 1.00 98.06 82 VAL A C 1
ATOM 630 O O . VAL A 1 82 ? -5.244 -0.303 17.576 1.00 98.06 82 VAL A O 1
ATOM 633 N N . ALA A 1 83 ? -4.043 -2.161 17.198 1.00 98.31 83 ALA A N 1
ATOM 634 C CA . ALA A 1 83 ? -5.128 -2.891 16.535 1.00 98.31 83 ALA A CA 1
ATOM 635 C C . ALA A 1 83 ? -6.315 -3.096 17.484 1.00 98.31 83 ALA A C 1
ATOM 637 O O . ALA A 1 83 ? -7.445 -2.745 17.142 1.00 98.31 83 ALA A O 1
ATOM 638 N N . THR A 1 84 ? -6.054 -3.547 18.712 1.00 97.69 84 THR A N 1
ATOM 639 C CA . THR A 1 84 ? -7.083 -3.743 19.747 1.00 97.69 84 THR A CA 1
ATOM 640 C C . THR A 1 84 ? -7.773 -2.426 20.121 1.00 97.69 84 THR A C 1
ATOM 642 O O . THR A 1 84 ? -9.006 -2.346 20.179 1.00 97.69 84 THR A O 1
ATOM 645 N N . LYS A 1 85 ? -6.991 -1.358 20.327 1.00 97.19 85 LYS A N 1
ATOM 646 C CA . LYS A 1 85 ? -7.497 -0.004 20.612 1.00 97.19 85 LYS A CA 1
ATOM 647 C C . LYS A 1 85 ? -8.364 0.527 19.466 1.00 97.19 85 LYS A C 1
ATOM 649 O O . LYS A 1 85 ? -9.462 1.024 19.708 1.00 97.19 85 LYS A O 1
ATOM 654 N N . SER A 1 86 ? -7.906 0.377 18.223 1.00 96.88 86 SER A N 1
ATOM 655 C CA . SER A 1 86 ? -8.634 0.798 17.017 1.00 96.88 86 SER A CA 1
ATOM 656 C C . SER A 1 86 ? -9.948 0.037 16.859 1.00 96.88 86 SER A C 1
ATOM 658 O O . SER A 1 86 ? -10.986 0.654 16.631 1.00 96.88 86 SER A O 1
ATOM 660 N N . ALA A 1 87 ? -9.924 -1.285 17.044 1.00 95.62 87 ALA A N 1
ATOM 661 C CA . ALA A 1 87 ? -11.110 -2.129 16.969 1.00 95.62 87 ALA A CA 1
ATOM 662 C C . ALA A 1 87 ? -12.164 -1.725 18.006 1.00 95.62 87 ALA A C 1
ATOM 664 O O . ALA A 1 87 ? -13.341 -1.593 17.673 1.00 95.62 87 ALA A O 1
ATOM 665 N N . SER A 1 88 ? -11.725 -1.431 19.233 1.00 93.88 88 SER A N 1
ATOM 666 C CA . SER A 1 88 ? -12.592 -0.966 20.321 1.00 93.88 88 SER A CA 1
ATOM 667 C C . SER A 1 88 ? -13.234 0.392 20.003 1.00 93.88 88 SER A C 1
ATOM 669 O O . SER A 1 88 ? -14.428 0.601 20.223 1.00 93.88 88 SER A O 1
ATOM 671 N N . ILE A 1 89 ? -12.461 1.320 19.426 1.00 93.38 89 ILE A N 1
ATOM 672 C CA . ILE A 1 89 ? -12.971 2.620 18.969 1.00 93.38 89 ILE A CA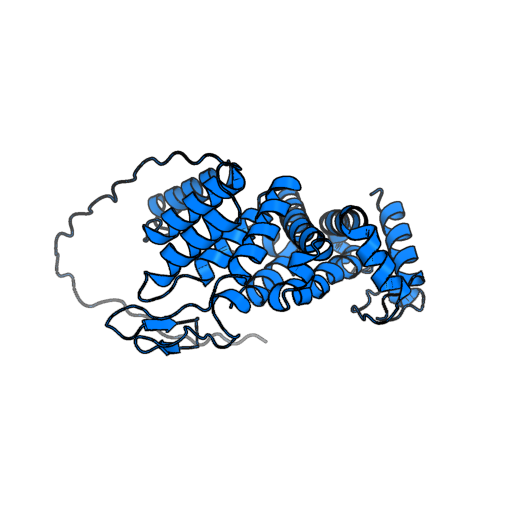 1
ATOM 673 C C . ILE A 1 89 ? -14.025 2.432 17.869 1.00 93.38 89 ILE A C 1
ATOM 675 O O . ILE A 1 89 ? -15.075 3.066 17.930 1.00 93.38 89 ILE A O 1
ATOM 679 N N . VAL A 1 90 ? -13.779 1.553 16.893 1.00 91.75 90 VAL A N 1
ATOM 680 C CA . VAL A 1 90 ? -14.686 1.326 15.755 1.00 91.75 90 VAL A CA 1
ATOM 681 C C . VAL A 1 90 ? -15.988 0.641 16.181 1.00 91.75 90 VAL A C 1
ATOM 683 O O . VAL A 1 90 ? -17.058 1.110 15.802 1.00 91.75 90 VAL A O 1
ATOM 686 N N . ILE A 1 91 ? -15.919 -0.435 16.974 1.00 90.38 91 ILE A N 1
ATOM 687 C CA . ILE A 1 91 ? -17.102 -1.228 17.361 1.00 90.38 91 ILE A CA 1
ATOM 688 C C . ILE A 1 91 ? -18.037 -0.475 18.317 1.00 90.38 91 ILE A C 1
ATOM 690 O O . ILE A 1 91 ? -19.233 -0.742 18.354 1.00 90.38 91 ILE A O 1
ATOM 694 N N . SER A 1 92 ? -17.509 0.491 19.076 1.00 87.25 92 SER A N 1
ATOM 695 C CA . SER A 1 92 ? -18.307 1.300 20.008 1.00 87.25 92 SER A CA 1
ATOM 696 C C . SER A 1 92 ? -19.251 2.297 19.323 1.00 87.25 92 SER A C 1
ATOM 698 O O . SER A 1 92 ? -20.022 2.972 20.005 1.00 87.25 92 SER A O 1
ATOM 700 N N . GLN A 1 93 ? -19.195 2.414 17.993 1.00 85.31 93 GLN A N 1
ATOM 701 C CA . GLN A 1 93 ? -20.045 3.315 17.222 1.00 85.31 93 GLN A CA 1
ATOM 702 C C . GLN A 1 93 ? -21.268 2.584 16.658 1.00 85.31 93 GLN A C 1
ATOM 704 O O . GLN A 1 93 ? -21.163 1.458 16.176 1.00 85.31 93 GLN A O 1
ATOM 709 N N . ASN A 1 94 ? -22.421 3.262 16.644 1.00 77.44 94 ASN A N 1
ATOM 710 C CA . ASN A 1 94 ? -23.647 2.732 16.028 1.00 77.44 94 ASN A CA 1
ATOM 711 C C . ASN A 1 94 ? -23.510 2.527 14.510 1.00 77.44 94 ASN A C 1
ATOM 713 O O . ASN A 1 94 ? -24.149 1.631 13.960 1.00 77.44 94 ASN A O 1
ATOM 717 N N . GLU A 1 95 ? -22.677 3.348 13.867 1.00 81.94 95 GLU A N 1
ATOM 718 C CA . GLU A 1 95 ? -22.244 3.221 12.476 1.00 81.94 95 GLU A CA 1
ATOM 719 C C . GLU A 1 95 ? -20.711 3.073 12.478 1.00 81.94 95 GLU A C 1
ATOM 721 O O . GLU A 1 95 ? -19.994 4.076 12.555 1.00 81.94 95 GLU A O 1
ATOM 726 N N . PRO A 1 96 ? -20.178 1.835 12.483 1.00 78.00 96 PRO A N 1
ATOM 727 C CA . PRO A 1 96 ? -18.749 1.589 12.638 1.00 78.00 96 PRO A CA 1
ATOM 728 C C . PRO A 1 96 ? -17.920 2.251 11.526 1.00 78.00 96 PRO A C 1
ATOM 730 O O . PRO A 1 96 ? -18.063 1.888 10.354 1.00 78.00 96 PRO A O 1
ATOM 733 N N . PRO A 1 97 ? -16.984 3.165 11.849 1.00 84.75 97 PRO A N 1
ATOM 734 C CA . PRO A 1 97 ? -16.223 3.914 10.852 1.00 84.75 97 PRO A CA 1
ATOM 735 C C . PRO A 1 97 ? -15.025 3.116 10.310 1.00 84.75 97 PRO A C 1
ATOM 737 O O . PRO A 1 97 ? -13.911 3.636 10.214 1.00 84.75 97 PRO A O 1
ATOM 740 N N . LEU A 1 98 ? -15.237 1.850 9.935 1.00 87.12 98 LEU A N 1
ATOM 741 C CA . LEU A 1 98 ? -14.190 0.962 9.417 1.00 87.12 98 LEU A CA 1
ATOM 742 C C . LEU A 1 98 ? -13.500 1.563 8.185 1.00 87.12 98 LEU A C 1
ATOM 744 O O . LEU A 1 98 ? -12.275 1.580 8.106 1.00 87.12 98 LEU A O 1
ATOM 748 N N . MET A 1 99 ? -14.276 2.132 7.259 1.00 86.12 99 MET A N 1
ATOM 749 C CA . MET A 1 99 ? -13.733 2.778 6.059 1.00 86.12 99 MET A CA 1
ATOM 750 C C . MET A 1 99 ? -12.824 3.961 6.390 1.00 86.12 99 MET A C 1
ATOM 752 O O . MET A 1 99 ? -11.820 4.168 5.709 1.00 86.12 99 MET A O 1
ATOM 756 N N . ASN A 1 100 ? -13.132 4.704 7.460 1.00 87.69 100 ASN A N 1
ATOM 757 C CA . ASN A 1 100 ? -12.265 5.782 7.925 1.00 87.69 100 ASN A CA 1
ATOM 758 C C . ASN A 1 100 ? -10.958 5.217 8.474 1.00 87.69 100 ASN A C 1
ATOM 760 O O . ASN A 1 100 ? -9.910 5.771 8.168 1.00 87.69 100 ASN A O 1
ATOM 764 N N . LEU A 1 101 ? -11.003 4.119 9.239 1.00 93.50 101 LEU A N 1
ATOM 765 C CA . LEU A 1 101 ? -9.794 3.470 9.744 1.00 93.50 101 LEU A CA 1
ATOM 766 C C . LEU A 1 101 ? -8.896 3.004 8.589 1.00 93.50 101 LEU A C 1
ATOM 768 O O . LEU A 1 101 ? -7.748 3.429 8.508 1.00 93.50 101 LEU A O 1
ATOM 772 N N . ILE A 1 102 ? -9.436 2.214 7.656 1.00 94.69 102 ILE A N 1
ATOM 773 C CA . ILE A 1 102 ? -8.692 1.722 6.485 1.00 94.69 102 ILE A CA 1
ATOM 774 C C . ILE A 1 102 ? -8.122 2.888 5.663 1.00 94.69 102 ILE A C 1
ATOM 776 O O . ILE A 1 102 ? -6.945 2.882 5.296 1.00 94.69 102 ILE A O 1
ATOM 780 N N . GLY A 1 103 ? -8.943 3.907 5.394 1.00 92.25 103 GLY A N 1
ATOM 781 C CA . GLY A 1 103 ? -8.538 5.089 4.638 1.00 92.25 103 GLY A CA 1
ATOM 782 C C . GLY A 1 103 ? -7.441 5.901 5.331 1.00 92.25 103 GLY A C 1
ATOM 783 O O . GLY A 1 103 ? -6.501 6.328 4.663 1.00 92.25 103 GLY A O 1
ATOM 784 N N . LEU A 1 104 ? -7.525 6.080 6.655 1.00 93.25 104 LEU A N 1
ATOM 785 C CA . LEU A 1 104 ? -6.507 6.756 7.468 1.00 93.25 104 LEU A CA 1
ATOM 786 C C . LEU A 1 104 ? -5.180 5.992 7.448 1.00 93.25 104 LEU A C 1
ATOM 788 O O . LEU A 1 104 ? -4.137 6.598 7.213 1.00 93.25 104 LEU A O 1
ATOM 792 N N . THR A 1 105 ? -5.209 4.672 7.642 1.00 96.38 105 THR A N 1
ATOM 793 C CA . THR A 1 105 ? -3.995 3.844 7.654 1.00 96.38 105 THR A CA 1
ATOM 794 C C . THR A 1 105 ? -3.301 3.840 6.291 1.00 96.38 105 THR A C 1
ATOM 796 O O . THR A 1 105 ? -2.086 4.014 6.215 1.00 96.38 105 THR A O 1
ATOM 799 N N . LEU A 1 106 ? -4.053 3.713 5.192 1.00 96.38 106 LEU A N 1
ATOM 800 C CA . LEU A 1 106 ? -3.475 3.784 3.845 1.00 96.38 106 LEU A CA 1
ATOM 801 C C . LEU A 1 106 ? -3.001 5.198 3.487 1.00 96.38 106 LEU A C 1
ATOM 803 O O . LEU A 1 106 ? -1.999 5.344 2.792 1.00 96.38 106 LEU A O 1
ATOM 807 N N . ASN A 1 107 ? -3.655 6.242 4.004 1.00 94.62 107 ASN A N 1
ATOM 808 C CA . ASN A 1 107 ? -3.148 7.605 3.869 1.00 94.62 107 ASN A CA 1
ATOM 809 C C . ASN A 1 107 ? -1.819 7.810 4.611 1.00 94.62 107 ASN A C 1
ATOM 811 O O . ASN A 1 107 ? -0.949 8.525 4.115 1.00 94.62 107 ASN A O 1
ATOM 815 N N . ALA A 1 108 ? -1.622 7.162 5.760 1.00 96.19 108 ALA A N 1
ATOM 816 C CA . ALA A 1 108 ? -0.315 7.142 6.410 1.00 96.19 108 ALA A CA 1
ATOM 817 C C . ALA A 1 108 ? 0.734 6.468 5.514 1.00 96.19 108 ALA A C 1
ATOM 819 O O . ALA A 1 108 ? 1.809 7.029 5.303 1.00 96.19 108 ALA A O 1
ATOM 820 N N . ALA A 1 109 ? 0.398 5.320 4.915 1.00 97.19 109 ALA A N 1
ATOM 821 C CA . ALA A 1 109 ? 1.288 4.608 3.997 1.00 97.19 109 ALA A CA 1
ATOM 822 C C . ALA A 1 109 ? 1.674 5.439 2.759 1.00 97.19 109 ALA A C 1
ATOM 824 O O . ALA A 1 109 ? 2.795 5.343 2.285 1.00 97.19 109 ALA A O 1
ATOM 825 N N . GLU A 1 110 ? 0.787 6.299 2.261 1.00 96.06 110 GLU A N 1
ATOM 826 C CA . GLU A 1 110 ? 1.061 7.239 1.163 1.00 96.06 110 GLU A CA 1
ATOM 827 C C . GLU A 1 110 ? 2.054 8.352 1.535 1.00 96.06 110 GLU A C 1
ATOM 829 O O . GLU A 1 110 ? 2.793 8.852 0.685 1.00 96.06 110 GLU A O 1
ATOM 834 N N . ASN A 1 111 ? 2.087 8.760 2.802 1.00 94.88 111 ASN A N 1
ATOM 835 C CA . ASN A 1 111 ? 2.819 9.947 3.253 1.00 94.88 111 ASN A CA 1
ATOM 836 C C . ASN A 1 111 ? 4.102 9.621 4.031 1.00 94.88 111 ASN A C 1
ATOM 838 O O . ASN A 1 111 ? 4.882 10.523 4.339 1.00 94.88 111 ASN A O 1
ATOM 842 N N . ILE A 1 112 ? 4.346 8.345 4.330 1.00 93.75 112 ILE A N 1
ATOM 843 C CA . ILE A 1 112 ? 5.526 7.881 5.057 1.00 93.75 112 ILE A CA 1
ATOM 844 C C . ILE A 1 112 ? 6.472 7.176 4.091 1.00 93.75 112 ILE A C 1
ATOM 846 O O . ILE A 1 112 ? 6.118 6.182 3.471 1.00 93.75 112 ILE A O 1
ATOM 850 N N . ALA A 1 113 ? 7.702 7.679 3.999 1.00 92.12 113 ALA A N 1
ATOM 851 C CA . ALA A 1 113 ? 8.765 7.079 3.188 1.00 92.12 113 ALA A CA 1
ATOM 852 C C . ALA A 1 113 ? 9.690 6.136 3.985 1.00 92.12 113 ALA A C 1
ATOM 854 O O . ALA A 1 113 ? 10.613 5.556 3.420 1.00 92.12 113 ALA A O 1
ATOM 855 N N . ASP A 1 114 ? 9.480 6.015 5.297 1.00 96.06 114 ASP A N 1
ATOM 856 C CA . ASP A 1 114 ? 10.313 5.210 6.191 1.00 96.06 114 ASP A CA 1
ATOM 857 C C . ASP A 1 114 ? 9.893 3.733 6.158 1.00 96.06 114 ASP A C 1
ATOM 859 O O . ASP A 1 114 ? 8.796 3.382 6.592 1.00 96.06 114 ASP A O 1
ATOM 863 N N . GLU A 1 115 ? 10.781 2.871 5.659 1.00 96.31 115 GLU A N 1
ATOM 864 C CA . GLU A 1 115 ? 10.521 1.437 5.465 1.00 96.31 115 GLU A CA 1
ATOM 865 C C . GLU A 1 115 ? 10.141 0.733 6.779 1.00 96.31 115 GLU A C 1
ATOM 867 O O . GLU A 1 115 ? 9.209 -0.067 6.803 1.00 96.31 115 GLU A O 1
ATOM 872 N N . LYS A 1 116 ? 10.783 1.095 7.901 1.00 96.62 116 LYS A N 1
ATOM 873 C CA . LYS A 1 116 ? 10.488 0.519 9.222 1.00 96.62 116 LYS A CA 1
ATOM 874 C C . LYS A 1 116 ? 9.070 0.859 9.686 1.00 96.62 116 LYS A C 1
ATOM 876 O O . LYS A 1 116 ? 8.354 -0.015 10.163 1.00 96.62 116 LYS A O 1
ATOM 881 N N . ARG A 1 117 ? 8.642 2.114 9.551 1.00 97.31 117 ARG A N 1
ATOM 882 C CA . ARG A 1 117 ? 7.274 2.540 9.884 1.00 97.31 117 ARG A CA 1
ATOM 883 C C . ARG A 1 117 ? 6.238 1.912 8.958 1.00 97.31 117 ARG A C 1
ATOM 885 O O . ARG A 1 117 ? 5.171 1.535 9.429 1.00 97.31 117 ARG A O 1
ATOM 892 N N . LEU A 1 118 ? 6.544 1.761 7.669 1.00 97.88 118 LEU A N 1
ATOM 893 C CA . LEU A 1 118 ? 5.662 1.046 6.744 1.00 97.88 118 LEU A CA 1
ATOM 894 C C . LEU A 1 118 ? 5.548 -0.443 7.103 1.00 97.88 118 LEU A C 1
ATOM 896 O O . LEU A 1 118 ? 4.450 -0.987 7.029 1.00 97.88 118 LEU A O 1
ATOM 900 N N . GLN A 1 119 ? 6.628 -1.082 7.565 1.00 98.25 119 GLN A N 1
ATOM 901 C CA . GLN A 1 119 ? 6.575 -2.453 8.082 1.00 98.25 119 GLN A CA 1
ATOM 902 C C . GLN A 1 119 ? 5.677 -2.547 9.322 1.00 98.25 119 GLN A C 1
ATOM 904 O O . GLN A 1 119 ? 4.837 -3.434 9.407 1.00 98.25 119 GLN A O 1
ATOM 909 N N . VAL A 1 120 ? 5.764 -1.581 10.239 1.00 98.25 120 VAL A N 1
ATOM 910 C CA . VAL A 1 120 ? 4.865 -1.513 11.403 1.00 98.25 120 VAL A CA 1
ATOM 911 C C . VAL A 1 120 ? 3.394 -1.364 10.983 1.00 98.25 120 VAL A C 1
ATOM 913 O O . VAL A 1 120 ? 2.517 -1.947 11.617 1.00 98.25 120 VAL A O 1
ATOM 916 N N . LEU A 1 121 ? 3.097 -0.647 9.891 1.00 98.19 121 LEU A N 1
ATOM 917 C CA . LEU A 1 121 ? 1.739 -0.603 9.326 1.00 98.19 121 LEU A CA 1
ATOM 918 C C . LEU A 1 121 ? 1.296 -1.949 8.734 1.00 98.19 121 LEU A C 1
ATOM 920 O O . LEU A 1 121 ? 0.120 -2.298 8.839 1.00 98.19 121 LEU A O 1
ATOM 924 N N . VAL A 1 122 ? 2.209 -2.708 8.119 1.00 98.44 122 VAL A N 1
ATOM 925 C CA . VAL A 1 122 ? 1.932 -4.081 7.662 1.00 98.44 122 VAL A CA 1
ATOM 926 C C . VAL A 1 122 ? 1.572 -4.966 8.850 1.00 98.44 122 VAL A C 1
ATOM 928 O O . VAL A 1 122 ? 0.521 -5.609 8.836 1.00 98.44 122 VAL A O 1
ATOM 931 N N . ASP A 1 123 ? 2.391 -4.943 9.898 1.00 98.69 123 ASP A N 1
ATOM 932 C CA . ASP A 1 123 ? 2.172 -5.733 11.111 1.00 98.69 123 ASP A CA 1
ATOM 933 C C . ASP A 1 123 ? 0.865 -5.325 11.808 1.00 98.69 123 ASP A C 1
ATOM 935 O O . ASP A 1 123 ? 0.134 -6.170 12.321 1.00 98.69 123 ASP A O 1
ATOM 939 N N . TYR A 1 124 ? 0.501 -4.040 11.748 1.00 98.62 124 TYR A N 1
ATOM 940 C CA . TYR A 1 124 ? -0.780 -3.544 12.250 1.00 98.62 124 TYR A CA 1
ATOM 941 C C . TYR A 1 124 ? -1.973 -4.136 11.496 1.00 98.62 124 TYR A C 1
ATOM 943 O O . TYR A 1 124 ? -2.935 -4.568 12.128 1.00 98.62 124 TYR A O 1
ATOM 951 N N . PHE A 1 125 ? -1.923 -4.214 10.162 1.00 98.38 125 PHE A N 1
ATOM 952 C CA . PHE A 1 125 ? -2.985 -4.866 9.390 1.00 98.38 125 PHE A CA 1
ATOM 953 C C . PHE A 1 125 ? -3.063 -6.370 9.657 1.00 98.38 125 PHE A C 1
ATOM 955 O O . PHE A 1 125 ? -4.165 -6.915 9.720 1.00 98.38 125 PHE A O 1
ATOM 962 N N . VAL A 1 126 ? -1.920 -7.033 9.849 1.00 98.56 126 VAL A N 1
ATOM 963 C CA . VAL A 1 126 ? -1.868 -8.441 10.267 1.00 98.56 126 VAL A CA 1
ATOM 964 C C . VAL A 1 126 ? -2.545 -8.619 11.624 1.00 98.56 126 VAL A C 1
ATOM 966 O O . VAL A 1 126 ? -3.410 -9.484 11.765 1.00 98.56 126 VAL A O 1
ATOM 969 N N . ALA A 1 127 ? -2.199 -7.783 12.604 1.00 98.56 127 ALA A N 1
ATOM 970 C CA . ALA A 1 127 ? -2.784 -7.823 13.937 1.00 98.56 127 ALA A CA 1
ATOM 971 C C . ALA A 1 127 ? -4.293 -7.551 13.900 1.00 98.56 127 ALA A C 1
ATOM 973 O O . ALA A 1 127 ? -5.064 -8.291 14.507 1.00 98.56 127 ALA A O 1
ATOM 974 N N . LEU A 1 128 ? -4.722 -6.548 13.128 1.00 97.81 128 LEU A N 1
ATOM 975 C CA . LEU A 1 128 ? -6.130 -6.210 12.946 1.00 97.81 128 LEU A CA 1
ATOM 976 C C . LEU A 1 128 ? -6.909 -7.382 12.339 1.00 97.81 128 LEU A C 1
ATOM 978 O O . LEU A 1 128 ? -7.951 -7.750 12.868 1.00 97.81 128 LEU A O 1
ATOM 982 N N . ALA A 1 129 ? -6.384 -8.017 11.289 1.00 97.56 129 ALA A N 1
ATOM 983 C CA . ALA A 1 129 ? -7.025 -9.168 10.652 1.00 97.56 129 ALA A CA 1
ATOM 984 C C . ALA A 1 129 ? -6.953 -10.470 11.467 1.00 97.56 129 ALA A C 1
ATOM 986 O O . ALA A 1 129 ? -7.652 -11.433 11.153 1.00 97.56 129 ALA A O 1
ATOM 987 N N . SER A 1 130 ? -6.142 -10.491 12.524 1.00 97.50 130 SER A N 1
ATOM 988 C CA . SER A 1 130 ? -6.041 -11.610 13.464 1.00 97.50 130 SER A CA 1
ATOM 989 C C . SER A 1 130 ? -6.979 -11.472 14.669 1.00 97.50 130 SER A C 1
ATOM 991 O O . SER A 1 130 ? -7.045 -12.387 15.492 1.00 97.50 130 SER A O 1
ATOM 993 N N . LEU A 1 131 ? -7.703 -10.353 14.801 1.00 97.56 131 LEU A N 1
ATOM 994 C CA . LEU A 1 131 ? -8.667 -10.169 15.885 1.00 97.56 131 LEU A CA 1
ATOM 995 C C . LEU A 1 131 ? -9.857 -11.143 15.758 1.00 97.56 131 LEU A C 1
ATOM 997 O O . LEU A 1 131 ? -10.262 -11.483 14.642 1.00 97.56 131 LEU A O 1
ATOM 1001 N N . PRO A 1 132 ? -10.465 -11.565 16.887 1.00 95.75 132 PRO A N 1
ATOM 1002 C CA . PRO A 1 132 ? -11.708 -12.334 16.877 1.00 95.75 132 PRO A CA 1
ATOM 1003 C C . PRO A 1 132 ? -12.824 -11.572 16.172 1.00 95.75 132 PRO A C 1
ATOM 1005 O O . PRO A 1 132 ? -12.872 -10.350 16.272 1.00 95.75 132 PRO A O 1
ATOM 1008 N N . ASP A 1 133 ? -13.753 -12.281 15.529 1.00 93.56 133 ASP A N 1
ATOM 1009 C CA . ASP A 1 133 ? -14.881 -11.656 14.837 1.00 93.56 133 ASP A CA 1
ATOM 1010 C C . ASP A 1 133 ? -15.613 -10.634 15.723 1.00 93.56 133 ASP A C 1
ATOM 1012 O O . ASP A 1 133 ? -16.002 -10.914 16.857 1.00 93.56 133 ASP A O 1
ATOM 1016 N N . ALA A 1 134 ? -15.823 -9.441 15.168 1.00 93.56 134 ALA A N 1
ATOM 1017 C CA . ALA A 1 134 ? -16.602 -8.379 15.786 1.00 93.56 134 ALA A CA 1
ATOM 1018 C C . ALA A 1 134 ? -18.032 -8.851 16.079 1.00 93.56 134 ALA A C 1
ATOM 1020 O O . ALA A 1 134 ? -18.703 -9.368 15.186 1.00 93.56 134 ALA A O 1
ATOM 1021 N N . VAL A 1 135 ? -18.529 -8.606 17.290 1.00 93.62 135 VAL A N 1
ATOM 1022 C CA . VAL A 1 135 ? -19.916 -8.885 17.688 1.00 93.62 135 VAL A CA 1
ATOM 1023 C C . VAL A 1 135 ? -20.597 -7.573 18.063 1.00 93.62 135 VAL A C 1
ATOM 1025 O O . VAL A 1 135 ? -19.989 -6.713 18.696 1.00 93.62 135 VAL A O 1
ATOM 1028 N N . ASN A 1 136 ? -21.866 -7.404 17.682 1.00 93.56 136 ASN A N 1
ATOM 1029 C CA . ASN A 1 136 ? -22.676 -6.310 18.210 1.00 93.56 136 ASN A CA 1
ATOM 1030 C C . ASN A 1 136 ? -23.010 -6.590 19.685 1.00 93.56 136 ASN A C 1
ATOM 1032 O O . ASN A 1 136 ? -23.995 -7.258 19.989 1.00 93.56 136 ASN A O 1
ATOM 1036 N N . GLU A 1 137 ? -22.180 -6.096 20.600 1.00 91.12 137 GLU A N 1
ATOM 1037 C CA . GLU A 1 137 ? -22.379 -6.240 22.050 1.00 91.12 137 GLU A CA 1
ATOM 1038 C C . GLU A 1 137 ? -23.386 -5.235 22.631 1.00 91.12 137 GLU A C 1
ATOM 1040 O O . GLU A 1 137 ? -23.709 -5.287 23.819 1.00 91.12 137 GLU A O 1
ATOM 1045 N N . SER A 1 138 ? -23.891 -4.304 21.818 1.00 89.31 138 SER A N 1
ATOM 1046 C CA . SER A 1 138 ? -24.850 -3.311 22.288 1.00 89.31 138 SER A CA 1
ATOM 1047 C C . SER A 1 138 ? -26.239 -3.921 22.501 1.00 89.31 138 SER A C 1
ATOM 1049 O O . SER A 1 138 ? -26.588 -4.962 21.947 1.00 89.31 138 SER A O 1
ATOM 1051 N N . ALA A 1 139 ? -27.075 -3.236 23.283 1.00 92.50 139 ALA A N 1
ATOM 1052 C CA . ALA A 1 139 ? -28.473 -3.622 23.476 1.00 92.50 139 ALA A CA 1
ATOM 1053 C C . ALA A 1 139 ? -29.370 -3.312 22.258 1.00 92.50 139 ALA A C 1
ATOM 1055 O O . ALA A 1 139 ? -30.561 -3.623 22.290 1.00 92.50 139 ALA A O 1
ATOM 1056 N N . TYR A 1 140 ? -28.831 -2.684 21.207 1.00 92.19 140 TYR A N 1
ATOM 1057 C CA . TYR A 1 140 ? -29.594 -2.165 20.075 1.00 92.19 140 TYR A CA 1
ATOM 1058 C C . TYR A 1 140 ? -29.080 -2.718 18.738 1.00 92.19 140 TYR A C 1
ATOM 1060 O O . TYR A 1 140 ? -27.920 -3.120 18.630 1.00 92.19 140 TYR A O 1
ATOM 1068 N N . PRO A 1 141 ? -29.912 -2.735 17.686 1.00 91.94 141 PRO A N 1
ATOM 1069 C CA . PRO A 1 141 ? -29.436 -3.072 16.353 1.00 91.94 141 PRO A CA 1
ATOM 1070 C C . PRO A 1 141 ? -28.397 -2.056 15.858 1.00 91.94 141 PRO A C 1
ATOM 1072 O O . PRO A 1 141 ? -28.598 -0.846 15.960 1.00 91.94 141 PRO A O 1
ATOM 1075 N N . MET A 1 142 ? -27.299 -2.556 15.296 1.00 91.06 142 MET A N 1
ATOM 1076 C CA . MET A 1 142 ? -26.246 -1.758 14.665 1.00 91.06 142 MET A CA 1
ATOM 1077 C C . MET A 1 142 ? -26.560 -1.576 13.179 1.00 91.06 142 MET A C 1
ATOM 1079 O O . MET A 1 142 ? -26.950 -2.539 12.512 1.00 91.06 142 MET A O 1
ATOM 1083 N N . LEU A 1 143 ? -26.373 -0.367 12.647 1.00 88.88 143 LEU A N 1
ATOM 1084 C CA . LEU A 1 143 ? -26.568 -0.082 11.228 1.00 88.88 143 LEU A CA 1
ATOM 1085 C C . LEU A 1 143 ? -25.211 -0.004 10.527 1.00 88.88 143 LEU A C 1
ATOM 1087 O O . LEU A 1 143 ? -24.366 0.818 10.861 1.00 88.88 143 LEU A O 1
ATOM 1091 N N . LEU A 1 144 ? -25.020 -0.847 9.519 1.00 87.38 144 LEU A N 1
ATOM 1092 C CA . LEU A 1 144 ? -23.907 -0.738 8.586 1.00 87.38 144 LEU A CA 1
ATOM 1093 C C . LEU A 1 144 ? -24.407 -0.031 7.328 1.00 87.38 144 LEU A C 1
ATOM 1095 O O . LEU A 1 144 ? -25.327 -0.535 6.682 1.00 87.38 144 LEU A O 1
ATOM 1099 N N . ASP A 1 145 ? -23.799 1.101 6.974 1.00 82.31 145 ASP A N 1
ATOM 1100 C CA . ASP A 1 145 ? -24.017 1.807 5.708 1.00 82.31 145 ASP A CA 1
ATOM 1101 C C . ASP A 1 145 ? -22.679 1.964 4.978 1.00 82.31 145 ASP A C 1
ATOM 1103 O O . ASP A 1 145 ? -21.756 2.616 5.459 1.00 82.31 145 ASP A O 1
ATOM 1107 N N . MET A 1 146 ? -22.572 1.322 3.817 1.00 73.38 146 MET A N 1
ATOM 1108 C CA . MET A 1 146 ? -21.363 1.263 2.998 1.00 73.38 146 MET A CA 1
ATOM 1109 C C . MET A 1 146 ? -21.626 1.847 1.608 1.00 73.38 146 MET A C 1
ATOM 1111 O O . MET A 1 146 ? -21.265 1.251 0.598 1.00 73.38 146 MET A O 1
ATOM 1115 N N . GLY A 1 147 ? -22.302 2.999 1.538 1.00 67.38 147 GLY A N 1
ATOM 1116 C CA . GLY A 1 147 ? -22.386 3.786 0.303 1.00 67.38 147 GLY A CA 1
ATOM 1117 C C . GLY A 1 147 ? -23.104 3.055 -0.832 1.00 67.38 147 GLY A C 1
ATOM 1118 O O . GLY A 1 147 ? -22.574 2.923 -1.931 1.00 67.38 147 GLY A O 1
ATOM 1119 N N . GLY A 1 148 ? -24.315 2.568 -0.552 1.00 72.56 148 GLY A N 1
ATOM 1120 C CA . GLY A 1 148 ? -25.145 1.809 -1.500 1.00 72.56 148 GLY A CA 1
ATOM 1121 C C . GLY A 1 148 ? -25.517 0.412 -1.009 1.00 72.56 148 GLY A C 1
ATOM 1122 O O . GLY A 1 148 ? -26.443 -0.200 -1.537 1.00 72.56 148 GLY A O 1
ATOM 1123 N N . TRP A 1 149 ? -24.860 -0.061 0.050 1.00 81.50 149 TRP A N 1
ATOM 1124 C CA . TRP A 1 149 ? -25.227 -1.274 0.771 1.00 81.50 149 TRP A CA 1
ATOM 1125 C C . TRP A 1 149 ? -25.545 -0.945 2.227 1.00 81.50 149 TRP A C 1
ATOM 1127 O O . TRP A 1 149 ? -24.752 -0.285 2.896 1.00 81.50 149 TRP A O 1
ATOM 1137 N N . LYS A 1 150 ? -26.702 -1.407 2.713 1.00 87.06 150 LYS A N 1
ATOM 1138 C CA . LYS A 1 150 ? -27.123 -1.227 4.104 1.00 87.06 150 LYS A CA 1
ATOM 1139 C C . LYS A 1 150 ? -27.490 -2.558 4.730 1.00 87.06 150 LYS A C 1
ATOM 1141 O O . LYS A 1 150 ? -28.166 -3.372 4.098 1.00 87.06 150 LYS A O 1
ATOM 1146 N N . LYS A 1 151 ? -27.097 -2.760 5.983 1.00 89.81 151 LYS A N 1
ATOM 1147 C CA . LYS A 1 151 ? -27.466 -3.949 6.750 1.00 89.81 151 LYS A CA 1
ATOM 1148 C C . LYS A 1 151 ? -27.609 -3.625 8.223 1.00 89.81 151 LYS A C 1
ATOM 1150 O O . LYS A 1 151 ? -26.777 -2.934 8.798 1.00 89.81 151 LYS A O 1
ATOM 1155 N N . THR A 1 152 ? -28.642 -4.186 8.832 1.00 93.00 152 THR A N 1
ATOM 1156 C CA . THR A 1 152 ? -28.842 -4.141 10.278 1.00 93.00 152 THR A CA 1
ATOM 1157 C C . THR A 1 152 ? -28.284 -5.412 10.912 1.00 93.00 152 THR A C 1
ATOM 1159 O O . THR A 1 152 ? -28.552 -6.517 10.433 1.00 93.00 152 THR A O 1
ATOM 1162 N N . ILE A 1 153 ? -27.490 -5.256 11.968 1.00 93.19 153 ILE A N 1
ATOM 1163 C CA . ILE A 1 153 ? -26.896 -6.348 12.742 1.00 93.19 153 ILE A CA 1
ATOM 1164 C C . ILE A 1 153 ? -27.528 -6.354 14.133 1.00 93.19 153 ILE A C 1
ATOM 1166 O O . ILE A 1 153 ? -27.346 -5.421 14.913 1.00 93.19 153 ILE A O 1
ATOM 1170 N N . GLU A 1 154 ? -28.266 -7.414 14.450 1.00 95.62 154 GLU A N 1
ATOM 1171 C CA . GLU A 1 154 ? -28.917 -7.572 15.755 1.00 95.62 154 GLU A CA 1
ATOM 1172 C C . GLU A 1 154 ? -27.904 -7.758 16.904 1.00 95.62 154 GLU A C 1
ATOM 1174 O O . GLU A 1 154 ? -26.799 -8.261 16.666 1.00 95.62 154 GLU A O 1
ATOM 1179 N N . PRO A 1 155 ? -28.270 -7.414 18.154 1.00 95.56 155 PRO A N 1
ATOM 1180 C CA . PRO A 1 155 ? -27.471 -7.717 19.341 1.00 95.56 155 PRO A CA 1
ATOM 1181 C C . PRO A 1 155 ? -27.007 -9.179 19.412 1.00 95.56 155 PRO A C 1
ATOM 1183 O O . PRO A 1 155 ? -27.753 -10.111 19.099 1.00 95.56 155 PRO A O 1
ATOM 1186 N N . GLY A 1 156 ? -25.758 -9.389 19.823 1.00 94.88 156 GLY A N 1
ATOM 1187 C CA . GLY A 1 156 ? -25.118 -10.701 19.939 1.00 94.88 156 GLY A CA 1
ATOM 1188 C C . GLY A 1 156 ? -24.777 -11.373 18.605 1.00 94.88 156 GLY A C 1
ATOM 1189 O O . GLY A 1 156 ? -24.334 -12.523 18.596 1.00 94.88 156 GLY A O 1
ATOM 1190 N N . ARG A 1 157 ? -24.985 -10.704 17.463 1.00 96.12 157 ARG A N 1
ATOM 1191 C CA . ARG A 1 157 ? -24.608 -11.226 16.142 1.00 96.12 157 ARG A CA 1
ATOM 1192 C C . ARG A 1 157 ? -23.249 -10.706 15.697 1.00 96.12 157 ARG A C 1
ATOM 1194 O O . ARG A 1 157 ? -22.862 -9.584 16.016 1.00 96.12 157 ARG A O 1
ATOM 1201 N N . ILE A 1 158 ? -22.559 -11.535 14.915 1.00 95.00 158 ILE A N 1
ATOM 1202 C CA . ILE A 1 158 ? -21.306 -11.166 14.256 1.00 95.00 158 ILE A CA 1
ATOM 1203 C C . ILE A 1 158 ? -21.575 -10.034 13.260 1.00 95.00 158 ILE A C 1
ATOM 1205 O O . ILE A 1 158 ? -22.551 -10.067 12.503 1.00 95.00 158 ILE A O 1
ATOM 1209 N N . VAL A 1 159 ? -20.687 -9.046 13.250 1.00 92.88 159 VAL A N 1
ATOM 1210 C CA . VAL A 1 159 ? -20.708 -7.918 12.325 1.00 92.88 159 VAL A CA 1
ATOM 1211 C C . VAL A 1 159 ? -20.135 -8.370 10.980 1.00 92.88 159 VAL A C 1
ATOM 1213 O O . VAL A 1 159 ? -18.941 -8.640 10.840 1.00 92.88 159 VAL A O 1
ATOM 1216 N N . VAL A 1 160 ? -21.018 -8.475 9.985 1.00 91.69 160 VAL A N 1
ATOM 1217 C CA . VAL A 1 160 ? -20.711 -9.005 8.647 1.00 91.69 160 VAL A CA 1
ATOM 1218 C C . VAL A 1 160 ? -21.052 -7.969 7.585 1.00 91.69 160 VAL A C 1
ATOM 1220 O O . VAL A 1 160 ? -22.199 -7.521 7.519 1.00 91.69 160 VAL A O 1
ATOM 1223 N N . PHE A 1 161 ? -20.081 -7.675 6.727 1.00 89.75 161 PHE A N 1
ATOM 1224 C CA . PHE A 1 161 ? -20.159 -6.812 5.548 1.00 89.75 161 PHE A CA 1
ATOM 1225 C C . PHE A 1 161 ? -20.442 -7.631 4.280 1.00 89.75 161 PHE A C 1
ATOM 1227 O O . PHE A 1 161 ? -20.528 -8.860 4.327 1.00 89.75 161 PHE A O 1
ATOM 1234 N N . ALA A 1 162 ? -20.595 -6.966 3.134 1.00 86.44 162 ALA A N 1
ATOM 1235 C CA . ALA A 1 162 ? -20.734 -7.655 1.850 1.00 86.44 162 ALA A CA 1
ATOM 1236 C C . ALA A 1 162 ? -19.473 -8.472 1.498 1.00 86.44 162 ALA A C 1
ATOM 1238 O O . ALA A 1 162 ? -19.572 -9.531 0.883 1.00 86.44 162 ALA A O 1
ATOM 1239 N N . GLU A 1 163 ? -18.304 -7.998 1.929 1.00 85.94 163 GLU A N 1
ATOM 1240 C CA . GLU A 1 163 ? -16.989 -8.578 1.657 1.00 85.94 163 GLU A CA 1
ATOM 1241 C C . GLU A 1 163 ? -16.568 -9.673 2.649 1.00 85.94 163 GLU A C 1
ATOM 1243 O O . GLU A 1 163 ? -15.557 -10.331 2.412 1.00 85.94 163 GLU A O 1
ATOM 1248 N N . GLY A 1 164 ? -17.320 -9.884 3.738 1.00 91.25 164 GLY A N 1
ATOM 1249 C CA . GLY A 1 164 ? -16.991 -10.869 4.773 1.00 91.25 164 GLY A CA 1
ATOM 1250 C C . GLY A 1 164 ? -17.131 -10.336 6.199 1.00 91.25 164 GLY A C 1
ATOM 1251 O O . GLY A 1 164 ? -17.963 -9.465 6.467 1.00 91.25 164 GLY A O 1
ATOM 1252 N N . THR A 1 165 ? -16.358 -10.875 7.143 1.00 93.25 165 THR A N 1
ATOM 1253 C CA . THR A 1 165 ? -16.355 -10.403 8.536 1.00 93.25 165 THR A CA 1
ATOM 1254 C C . THR A 1 165 ? -15.424 -9.206 8.720 1.00 93.25 165 THR A C 1
ATOM 1256 O O . THR A 1 165 ? -14.455 -9.019 7.984 1.00 93.25 165 THR A O 1
ATOM 1259 N N . MET A 1 166 ? -15.746 -8.353 9.698 1.00 92.06 166 MET A N 1
ATOM 1260 C CA . MET A 1 166 ? -15.113 -7.039 9.877 1.00 92.06 166 MET A CA 1
ATOM 1261 C C . MET A 1 166 ? -13.578 -7.086 9.924 1.00 92.06 166 MET A C 1
ATOM 1263 O O . MET A 1 166 ? -12.918 -6.319 9.227 1.00 92.06 166 MET A O 1
ATOM 1267 N N . TRP A 1 167 ? -13.013 -7.963 10.752 1.00 94.94 167 TRP A N 1
ATOM 1268 C CA . TRP A 1 167 ? -11.574 -7.971 11.008 1.00 94.94 167 TRP A CA 1
ATOM 1269 C C . TRP A 1 167 ? -10.830 -8.883 10.051 1.00 94.94 167 TRP A C 1
ATOM 1271 O O . TRP A 1 167 ? -9.947 -8.419 9.339 1.00 94.94 167 TRP A O 1
ATOM 1281 N N . LYS A 1 168 ? -11.237 -10.148 9.954 1.00 94.62 168 LYS A N 1
ATOM 1282 C CA . LYS A 1 168 ? -10.566 -11.140 9.110 1.00 94.62 168 LYS A CA 1
ATOM 1283 C C . LYS A 1 168 ? -10.495 -10.732 7.637 1.00 94.62 168 LYS A C 1
ATOM 1285 O O . LYS A 1 168 ? -9.466 -10.938 6.993 1.00 94.62 168 LYS A O 1
ATOM 1290 N N . ASP A 1 169 ? -11.581 -10.174 7.104 1.00 94.50 169 ASP A N 1
ATOM 1291 C CA . ASP A 1 169 ? -11.689 -9.885 5.673 1.00 94.50 169 ASP A CA 1
ATOM 1292 C C . ASP A 1 169 ? -11.371 -8.418 5.331 1.00 94.50 169 ASP A C 1
ATOM 1294 O O . ASP A 1 169 ? -11.215 -8.095 4.153 1.00 94.50 169 ASP A O 1
ATOM 1298 N N . LEU A 1 170 ? -11.204 -7.548 6.337 1.00 94.56 170 LEU A N 1
ATOM 1299 C CA . LEU A 1 170 ? -10.934 -6.107 6.204 1.00 94.56 170 LEU A CA 1
ATOM 1300 C C . LEU A 1 170 ? -11.754 -5.421 5.084 1.00 94.56 170 LEU A C 1
ATOM 1302 O O . LEU A 1 170 ? -11.177 -4.927 4.104 1.00 94.56 170 LEU A O 1
ATOM 1306 N N . PRO A 1 171 ? -13.096 -5.372 5.192 1.00 91.81 171 PRO A N 1
ATOM 1307 C CA . PRO A 1 171 ? -13.960 -4.747 4.194 1.00 91.81 171 PRO A CA 1
ATOM 1308 C C . PRO A 1 171 ? -13.489 -3.349 3.779 1.00 91.81 171 PRO A C 1
ATOM 1310 O O . PRO A 1 171 ? -13.135 -2.507 4.605 1.00 91.81 171 PRO A O 1
ATOM 1313 N N . GLY A 1 172 ? -13.453 -3.119 2.466 1.00 88.94 172 GLY A N 1
ATOM 1314 C CA . GLY A 1 172 ? -12.971 -1.874 1.869 1.00 88.94 172 GLY A CA 1
ATOM 1315 C C . GLY A 1 172 ? -11.454 -1.758 1.689 1.00 88.94 172 GLY A C 1
ATOM 1316 O O . GLY A 1 172 ? -11.027 -0.851 0.971 1.00 88.94 172 GLY A O 1
ATOM 1317 N N . PHE A 1 173 ? -10.633 -2.657 2.246 1.00 94.19 173 PHE A N 1
ATOM 1318 C CA . PHE A 1 173 ? -9.174 -2.637 2.060 1.00 94.19 173 PHE A CA 1
ATOM 1319 C C . PHE A 1 173 ? -8.775 -2.778 0.586 1.00 94.19 173 PHE A C 1
ATOM 1321 O O . PHE A 1 173 ? -8.089 -1.915 0.040 1.00 94.19 173 PHE A O 1
ATOM 1328 N N . ALA A 1 174 ? -9.275 -3.819 -0.086 1.00 92.94 174 ALA A N 1
ATOM 1329 C CA . ALA A 1 174 ? -8.960 -4.093 -1.489 1.00 92.94 174 ALA A CA 1
ATOM 1330 C C . ALA A 1 174 ? -9.373 -2.945 -2.428 1.00 92.94 174 ALA A C 1
ATOM 1332 O O . ALA A 1 174 ? -8.616 -2.565 -3.323 1.00 92.94 174 ALA A O 1
ATOM 1333 N N . TRP A 1 175 ? -10.562 -2.375 -2.206 1.00 90.94 175 TRP A N 1
ATOM 1334 C CA . TRP A 1 175 ? -11.061 -1.232 -2.971 1.00 90.94 175 TRP A CA 1
ATOM 1335 C C . TRP A 1 175 ? -10.168 -0.004 -2.772 1.00 90.94 175 TRP A C 1
ATOM 1337 O O . TRP A 1 175 ? -9.652 0.553 -3.738 1.00 90.94 175 TRP A O 1
ATOM 1347 N N . ASN A 1 176 ? -9.906 0.368 -1.515 1.00 92.94 176 ASN A N 1
ATOM 1348 C CA . ASN A 1 176 ? -9.079 1.529 -1.194 1.00 92.94 176 ASN A CA 1
ATOM 1349 C C . ASN A 1 176 ? -7.657 1.416 -1.740 1.00 92.94 176 ASN A C 1
ATOM 1351 O O . ASN A 1 176 ? -7.082 2.426 -2.142 1.00 92.94 176 ASN A O 1
ATOM 1355 N N . LEU A 1 177 ? -7.077 0.219 -1.727 1.00 94.88 177 LEU A N 1
ATOM 1356 C CA . LEU A 1 177 ? -5.739 0.009 -2.254 1.00 94.88 177 LEU A CA 1
ATOM 1357 C C . LEU A 1 177 ? -5.720 0.030 -3.789 1.00 94.88 177 LEU A C 1
ATOM 1359 O O . LEU A 1 177 ? -4.786 0.570 -4.373 1.00 94.88 177 LEU A O 1
ATOM 1363 N N . THR A 1 178 ? -6.763 -0.493 -4.443 1.00 92.38 178 THR A N 1
ATOM 1364 C CA . THR A 1 178 ? -6.890 -0.454 -5.910 1.00 92.38 178 THR A CA 1
ATOM 1365 C C . THR A 1 178 ? -6.875 0.980 -6.431 1.00 92.38 178 THR A C 1
ATOM 1367 O O . THR A 1 178 ? -6.118 1.276 -7.351 1.00 92.38 178 THR A O 1
ATOM 1370 N N . GLU A 1 179 ? -7.628 1.884 -5.800 1.00 91.44 179 GLU A N 1
ATOM 1371 C CA . GLU A 1 179 ? -7.652 3.302 -6.183 1.00 91.44 179 GLU A CA 1
ATOM 1372 C C . GLU A 1 179 ? -6.266 3.960 -6.088 1.00 91.44 179 GLU A C 1
ATOM 1374 O O . GLU A 1 179 ? -5.869 4.730 -6.959 1.00 91.44 179 GLU A O 1
ATOM 1379 N N . ARG A 1 180 ? -5.480 3.596 -5.072 1.00 94.06 180 ARG A N 1
ATOM 1380 C CA . ARG A 1 180 ? -4.150 4.176 -4.818 1.00 94.06 180 ARG A CA 1
ATOM 1381 C C . ARG A 1 180 ? -3.058 3.642 -5.741 1.00 94.06 180 ARG A C 1
ATOM 1383 O O . ARG A 1 180 ? -2.018 4.284 -5.905 1.00 94.06 180 ARG A O 1
ATOM 1390 N N . LEU A 1 181 ? -3.288 2.477 -6.346 1.00 95.00 181 LEU A N 1
ATOM 1391 C CA . LEU A 1 181 ? -2.361 1.810 -7.260 1.00 95.00 181 LEU A CA 1
ATOM 1392 C C . LEU A 1 181 ? -2.620 2.138 -8.743 1.00 95.00 181 LEU A C 1
ATOM 1394 O O . LEU A 1 181 ? -1.894 1.633 -9.592 1.00 95.00 181 LEU A O 1
ATOM 1398 N N . GLN A 1 182 ? -3.574 3.018 -9.079 1.00 91.69 182 GLN A N 1
ATOM 1399 C CA . GLN A 1 182 ? -3.865 3.402 -10.476 1.00 91.69 182 GLN A CA 1
ATOM 1400 C C . GLN A 1 182 ? -2.724 4.165 -11.185 1.00 91.69 182 GLN A C 1
ATOM 1402 O O . GLN A 1 182 ? -2.722 4.284 -12.417 1.00 91.69 182 GLN A O 1
ATOM 1407 N N . GLY A 1 183 ? -1.757 4.676 -10.421 1.00 93.75 183 GLY A N 1
ATOM 1408 C CA . GLY A 1 183 ? -0.595 5.412 -10.914 1.00 93.75 183 GLY A CA 1
ATOM 1409 C C . GLY A 1 183 ? -0.429 6.776 -10.234 1.00 93.75 183 GLY A C 1
ATOM 1410 O O . GLY A 1 183 ? -1.376 7.298 -9.640 1.00 93.75 183 GLY A O 1
ATOM 1411 N N . PRO A 1 184 ? 0.759 7.392 -10.335 1.00 95.19 184 PRO A N 1
ATOM 1412 C CA . PRO A 1 184 ? 1.039 8.702 -9.767 1.00 95.19 184 PRO A CA 1
ATOM 1413 C C . PRO A 1 184 ? 0.196 9.818 -10.414 1.00 95.19 184 PRO A C 1
ATOM 1415 O O . PRO A 1 184 ? -0.066 10.841 -9.783 1.00 95.19 184 PRO A O 1
ATOM 1418 N N . GLU A 1 185 ? -0.299 9.640 -11.644 1.00 93.56 185 GLU A N 1
ATOM 1419 C CA . GLU A 1 185 ? -1.133 10.647 -12.311 1.00 93.56 185 GLU A CA 1
ATOM 1420 C C . GLU A 1 185 ? -2.460 10.902 -11.598 1.00 93.56 185 GLU A C 1
ATOM 1422 O O . GLU A 1 185 ? -2.986 12.011 -11.691 1.00 93.56 185 GLU A O 1
ATOM 1427 N N . ALA A 1 186 ? -2.991 9.911 -10.876 1.00 91.44 186 ALA A N 1
ATOM 1428 C CA . ALA A 1 186 ? -4.227 10.068 -10.116 1.00 91.44 186 ALA A CA 1
ATOM 1429 C C . ALA A 1 186 ? -4.116 11.216 -9.096 1.00 91.44 186 ALA A C 1
ATOM 1431 O O . ALA A 1 186 ? -5.056 11.991 -8.939 1.00 91.44 186 ALA A O 1
ATOM 1432 N N . TYR A 1 187 ? -2.941 11.397 -8.483 1.00 91.31 187 TYR A N 1
ATOM 1433 C CA . TYR A 1 187 ? -2.685 12.490 -7.538 1.00 91.31 187 TYR A CA 1
ATOM 1434 C C . TYR A 1 187 ? -2.466 13.839 -8.241 1.00 91.31 187 TYR A C 1
ATOM 1436 O O . TYR A 1 187 ? -2.782 14.895 -7.697 1.00 91.31 187 TYR A O 1
ATOM 1444 N N . MET A 1 188 ? -1.926 13.833 -9.462 1.00 92.00 188 MET A N 1
ATOM 1445 C CA . MET A 1 188 ? -1.695 15.060 -10.238 1.00 92.00 188 MET A CA 1
ATOM 1446 C C . MET A 1 188 ? -2.992 15.647 -10.804 1.00 92.00 188 MET A C 1
ATOM 1448 O O . MET A 1 188 ? -3.102 16.863 -10.952 1.00 92.00 188 MET A O 1
ATOM 1452 N N . TYR A 1 189 ? -3.958 14.787 -11.131 1.00 87.56 189 TYR A N 1
ATOM 1453 C CA . TYR A 1 189 ? -5.237 15.170 -11.732 1.00 87.56 189 TYR A CA 1
ATOM 1454 C C . TYR A 1 189 ? -6.415 15.130 -10.750 1.00 87.56 189 TYR A C 1
ATOM 1456 O O . TYR A 1 189 ? -7.564 15.257 -11.178 1.00 87.56 189 TYR A O 1
ATOM 1464 N N . ASP A 1 190 ? -6.157 14.996 -9.446 1.00 84.12 190 ASP A N 1
ATOM 1465 C CA . ASP A 1 190 ? -7.189 15.169 -8.425 1.00 84.12 190 ASP A CA 1
ATOM 1466 C C . ASP A 1 190 ? -7.733 16.605 -8.495 1.00 84.12 190 ASP A C 1
ATOM 1468 O O . ASP A 1 190 ? -7.054 17.571 -8.149 1.00 84.12 190 ASP A O 1
ATOM 1472 N N . LEU A 1 191 ? -8.988 16.748 -8.933 1.00 80.50 191 LEU A N 1
ATOM 1473 C CA . LEU A 1 191 ? -9.658 18.043 -9.098 1.00 80.50 191 LEU A CA 1
ATOM 1474 C C . LEU A 1 191 ? -9.816 18.816 -7.784 1.00 80.50 191 LEU A C 1
ATOM 1476 O O . LEU A 1 191 ? -10.048 20.024 -7.806 1.00 80.50 191 LEU A O 1
ATOM 1480 N N . ARG A 1 192 ? -9.738 18.132 -6.641 1.00 78.00 192 ARG A N 1
ATOM 1481 C CA . ARG A 1 192 ? -9.865 18.746 -5.320 1.00 78.00 192 ARG A CA 1
ATOM 1482 C C . ARG A 1 192 ? -8.513 19.209 -4.802 1.00 78.00 192 ARG A C 1
ATOM 1484 O O . ARG A 1 192 ? -8.460 20.247 -4.142 1.00 78.00 192 ARG A O 1
ATOM 1491 N N . ARG A 1 193 ? -7.448 18.434 -5.043 1.00 79.50 193 ARG A N 1
ATOM 1492 C CA . ARG A 1 193 ? -6.101 18.664 -4.490 1.00 79.50 193 ARG A CA 1
ATOM 1493 C C . ARG A 1 193 ? -4.996 18.133 -5.409 1.00 79.50 193 ARG A C 1
ATOM 1495 O O . ARG A 1 193 ? -4.336 17.157 -5.056 1.00 79.50 193 ARG A O 1
ATOM 1502 N N . PRO A 1 194 ? -4.749 18.782 -6.553 1.00 88.12 194 PRO A N 1
ATOM 1503 C CA . PRO A 1 194 ? -3.671 18.359 -7.429 1.00 88.12 194 PRO A CA 1
ATOM 1504 C C . PRO A 1 194 ? -2.323 18.596 -6.743 1.00 88.12 194 PRO A C 1
ATOM 1506 O O . PRO A 1 194 ? -2.100 19.646 -6.131 1.00 88.12 194 PRO A O 1
ATOM 1509 N N . VAL A 1 195 ? -1.411 17.633 -6.856 1.00 91.69 195 VAL A N 1
ATOM 1510 C CA . VAL A 1 195 ? -0.048 17.745 -6.314 1.00 91.69 195 VAL A CA 1
ATOM 1511 C C . VAL A 1 195 ? 0.999 17.825 -7.424 1.00 91.69 195 VAL A C 1
ATOM 1513 O O . VAL A 1 195 ? 0.745 17.484 -8.580 1.00 91.69 195 VAL A O 1
ATOM 1516 N N . SER A 1 196 ? 2.203 18.292 -7.081 1.00 95.12 196 SER A N 1
ATOM 1517 C CA . SER A 1 196 ? 3.312 18.336 -8.037 1.00 95.12 196 SER A CA 1
ATOM 1518 C C . SER A 1 196 ? 3.751 16.919 -8.447 1.00 95.12 196 SER A C 1
ATOM 1520 O O . SER A 1 196 ? 3.591 15.980 -7.661 1.00 95.12 196 SER A O 1
ATOM 1522 N N . PRO A 1 197 ? 4.376 16.743 -9.628 1.00 95.38 197 PRO A N 1
ATOM 1523 C CA . PRO A 1 197 ? 4.872 15.436 -10.066 1.00 95.38 197 PRO A CA 1
ATOM 1524 C C . PRO A 1 197 ? 5.810 14.763 -9.055 1.00 95.38 197 PRO A C 1
ATOM 1526 O O . PRO A 1 197 ? 5.745 13.554 -8.864 1.00 95.38 197 PRO A O 1
ATOM 1529 N N . ALA A 1 198 ? 6.650 15.543 -8.365 1.00 96.25 198 ALA A N 1
ATOM 1530 C CA . ALA A 1 198 ? 7.562 15.022 -7.348 1.00 96.25 198 ALA A CA 1
ATOM 1531 C C . ALA A 1 198 ? 6.815 14.457 -6.127 1.00 96.25 198 ALA A C 1
ATOM 1533 O O . ALA A 1 198 ? 7.180 13.397 -5.623 1.00 96.25 198 ALA A O 1
ATOM 1534 N N . VAL A 1 199 ? 5.753 15.136 -5.677 1.00 95.62 199 VAL A N 1
ATOM 1535 C CA . VAL A 1 199 ? 4.908 14.651 -4.576 1.00 95.62 199 VAL A CA 1
ATOM 1536 C C . VAL A 1 199 ? 4.138 13.410 -5.017 1.00 95.62 199 VAL A C 1
ATOM 1538 O O . VAL A 1 199 ? 4.186 12.405 -4.322 1.00 95.62 199 VAL A O 1
ATOM 1541 N N . ALA A 1 200 ? 3.520 13.431 -6.201 1.00 96.50 200 ALA A N 1
ATOM 1542 C CA . ALA A 1 200 ? 2.802 12.283 -6.756 1.00 96.50 200 ALA A CA 1
ATOM 1543 C C . ALA A 1 200 ? 3.689 11.034 -6.890 1.00 96.50 200 ALA A C 1
ATOM 1545 O O . ALA A 1 200 ? 3.298 9.943 -6.475 1.00 96.50 200 ALA A O 1
ATOM 1546 N N . MET A 1 201 ? 4.903 11.204 -7.421 1.00 97.38 201 MET A N 1
ATOM 1547 C CA . MET A 1 201 ? 5.912 10.150 -7.521 1.00 97.38 201 MET A CA 1
ATOM 1548 C C . MET A 1 201 ? 6.248 9.571 -6.144 1.00 97.38 201 MET A C 1
ATOM 1550 O O . MET A 1 201 ? 6.254 8.354 -5.974 1.00 97.38 201 MET A O 1
ATOM 1554 N N . GLN A 1 202 ? 6.513 10.426 -5.150 1.00 97.75 202 GLN A N 1
ATOM 1555 C CA . GLN A 1 202 ? 6.848 9.968 -3.803 1.00 97.75 202 GLN A CA 1
ATOM 1556 C C . GLN A 1 202 ? 5.668 9.248 -3.140 1.00 97.75 202 GLN A C 1
ATOM 1558 O O . GLN A 1 202 ? 5.859 8.177 -2.570 1.00 97.75 202 GLN A O 1
ATOM 1563 N N . THR A 1 203 ? 4.456 9.790 -3.256 1.00 96.75 203 THR A N 1
ATOM 1564 C CA . THR A 1 203 ? 3.228 9.187 -2.728 1.00 96.75 203 THR A CA 1
ATOM 1565 C C . THR A 1 203 ? 2.983 7.802 -3.319 1.00 96.75 203 THR A C 1
ATOM 1567 O O . THR A 1 203 ? 2.792 6.831 -2.583 1.00 96.75 203 THR A O 1
ATOM 1570 N N . TRP A 1 204 ? 3.069 7.676 -4.646 1.00 97.44 204 TRP A N 1
ATOM 1571 C CA . TRP A 1 204 ? 2.878 6.396 -5.319 1.00 97.44 204 TRP A CA 1
ATOM 1572 C C . TRP A 1 204 ? 3.999 5.392 -5.012 1.00 97.44 204 TRP A C 1
ATOM 1574 O O . TRP A 1 204 ? 3.750 4.195 -4.854 1.00 97.44 204 TRP A O 1
ATOM 1584 N N . LYS A 1 205 ? 5.240 5.867 -4.860 1.00 97.88 205 LYS A N 1
ATOM 1585 C CA . LYS A 1 205 ? 6.369 5.040 -4.418 1.00 97.88 205 LYS A CA 1
ATOM 1586 C C . LYS A 1 205 ? 6.171 4.516 -2.992 1.00 97.88 205 LYS A C 1
ATOM 1588 O O . LYS A 1 205 ? 6.456 3.347 -2.745 1.00 97.88 205 LYS A O 1
ATOM 1593 N N . ASN A 1 206 ? 5.667 5.338 -2.070 1.00 98.25 206 ASN A N 1
ATOM 1594 C CA . ASN A 1 206 ? 5.430 4.937 -0.681 1.00 98.25 206 ASN A CA 1
ATOM 1595 C C . ASN A 1 206 ? 4.349 3.853 -0.575 1.00 98.25 206 ASN A C 1
ATOM 1597 O O . ASN A 1 206 ? 4.570 2.831 0.075 1.00 98.25 206 ASN A O 1
ATOM 1601 N N . ILE A 1 207 ? 3.216 4.011 -1.275 1.00 97.94 207 ILE A N 1
ATOM 1602 C CA . ILE A 1 207 ? 2.170 2.978 -1.255 1.00 97.94 207 ILE A CA 1
ATOM 1603 C C . ILE A 1 207 ? 2.651 1.674 -1.911 1.00 97.94 207 ILE A C 1
ATOM 1605 O O . ILE A 1 207 ? 2.357 0.593 -1.410 1.00 97.94 207 ILE A O 1
ATOM 1609 N N . ASN A 1 208 ? 3.470 1.747 -2.967 1.00 98.38 208 ASN A N 1
ATOM 1610 C CA . ASN A 1 208 ? 4.112 0.560 -3.536 1.00 98.38 208 ASN A CA 1
ATOM 1611 C C . ASN A 1 208 ? 5.088 -0.104 -2.559 1.00 98.38 208 ASN A C 1
ATOM 1613 O O . ASN A 1 208 ? 5.140 -1.327 -2.503 1.00 98.38 208 ASN A O 1
ATOM 1617 N N . MET A 1 209 ? 5.814 0.674 -1.753 1.00 98.44 209 MET A N 1
ATOM 1618 C CA . MET A 1 209 ? 6.682 0.134 -0.705 1.00 98.44 209 MET A CA 1
ATOM 1619 C C . MET A 1 209 ? 5.897 -0.598 0.371 1.00 98.44 209 MET A C 1
ATOM 1621 O O . MET A 1 209 ? 6.274 -1.705 0.735 1.00 98.44 209 MET A O 1
ATOM 1625 N N . PHE A 1 210 ? 4.770 -0.045 0.810 1.00 98.44 210 PHE A N 1
ATOM 1626 C CA . PHE A 1 210 ? 3.858 -0.748 1.708 1.00 98.44 210 PHE A CA 1
ATOM 1627 C C . PHE A 1 210 ? 3.399 -2.098 1.124 1.00 98.44 210 PHE A C 1
ATOM 1629 O O . PHE A 1 210 ? 3.446 -3.115 1.813 1.00 98.44 210 PHE A O 1
ATOM 1636 N N . VAL A 1 211 ? 3.023 -2.151 -0.160 1.00 98.25 211 VAL A N 1
ATOM 1637 C CA . VAL A 1 211 ? 2.584 -3.408 -0.798 1.00 98.25 211 VAL A CA 1
ATOM 1638 C C . VAL A 1 211 ? 3.745 -4.382 -1.053 1.00 98.25 211 VAL A C 1
ATOM 1640 O O . VAL A 1 211 ? 3.558 -5.593 -0.945 1.00 98.25 211 VAL A O 1
ATOM 1643 N N . ALA A 1 212 ? 4.954 -3.888 -1.322 1.00 98.38 212 ALA A N 1
ATOM 1644 C CA . ALA A 1 212 ? 6.153 -4.722 -1.410 1.00 98.38 212 ALA A CA 1
ATOM 1645 C C . ALA A 1 212 ? 6.509 -5.346 -0.049 1.00 98.38 212 ALA A C 1
ATOM 1647 O O . ALA A 1 212 ? 6.845 -6.526 0.017 1.00 98.38 212 ALA A O 1
ATOM 1648 N N . LEU A 1 213 ? 6.354 -4.594 1.045 1.00 98.44 213 LEU A N 1
ATOM 1649 C CA . LEU A 1 213 ? 6.523 -5.107 2.408 1.00 98.44 213 LEU A CA 1
ATOM 1650 C C . LEU A 1 213 ? 5.441 -6.134 2.776 1.00 98.44 213 LEU A C 1
ATOM 1652 O O . LEU A 1 213 ? 5.746 -7.152 3.396 1.00 98.44 213 LEU A O 1
ATOM 1656 N N . LEU A 1 214 ? 4.191 -5.935 2.328 1.00 97.56 214 LEU A N 1
ATOM 1657 C CA . LEU A 1 214 ? 3.155 -6.971 2.430 1.00 97.56 214 LEU A CA 1
ATOM 1658 C C . LEU A 1 214 ? 3.602 -8.270 1.749 1.00 97.56 214 LEU A C 1
ATOM 1660 O O . LEU A 1 214 ? 3.396 -9.339 2.318 1.00 97.56 214 LEU A O 1
ATOM 1664 N N . ALA A 1 215 ? 4.219 -8.184 0.564 1.00 97.62 215 ALA A N 1
ATOM 1665 C CA . ALA A 1 215 ? 4.654 -9.344 -0.216 1.00 97.62 215 ALA A CA 1
ATOM 1666 C C . ALA A 1 215 ? 5.685 -10.212 0.518 1.00 97.62 215 ALA A C 1
ATOM 1668 O O . ALA A 1 215 ? 5.577 -11.432 0.473 1.00 97.62 215 ALA A O 1
ATOM 1669 N N . ILE A 1 216 ? 6.635 -9.592 1.223 1.00 97.62 216 ILE A N 1
ATOM 1670 C CA . ILE A 1 216 ? 7.701 -10.311 1.943 1.00 97.62 216 ILE A CA 1
ATOM 1671 C C . ILE A 1 216 ? 7.315 -10.693 3.383 1.00 97.62 216 ILE A C 1
ATOM 1673 O O . ILE A 1 216 ? 8.017 -11.463 4.038 1.00 97.62 216 ILE A O 1
ATOM 1677 N N . SER A 1 217 ? 6.201 -10.170 3.903 1.00 97.94 217 SER A N 1
ATOM 1678 C CA . SER A 1 217 ? 5.726 -10.482 5.253 1.00 97.94 217 SER A CA 1
ATOM 1679 C C . SER A 1 217 ? 5.021 -11.838 5.283 1.00 97.94 217 SER A C 1
ATOM 1681 O O . 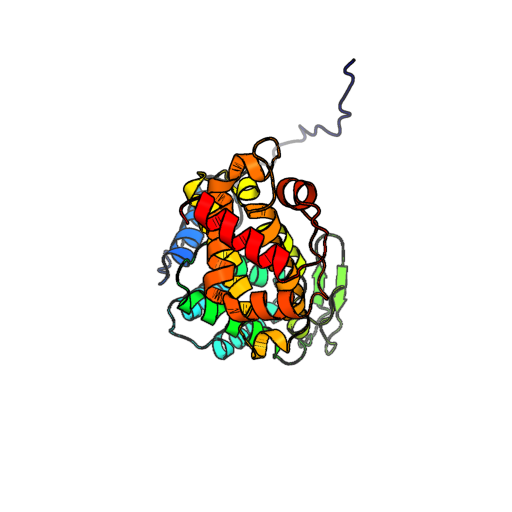SER A 1 217 ? 3.868 -11.969 4.868 1.00 97.94 217 SER A O 1
ATOM 1683 N N . SER A 1 218 ? 5.688 -12.863 5.827 1.00 97.12 218 SER A N 1
ATOM 1684 C CA . SER A 1 218 ? 5.103 -14.208 5.961 1.00 97.12 218 SER A CA 1
ATOM 1685 C C . SER A 1 218 ? 3.759 -14.222 6.716 1.00 97.12 218 SER A C 1
ATOM 1687 O O . SER A 1 218 ? 2.836 -14.890 6.246 1.00 97.12 218 SER A O 1
ATOM 1689 N N . PRO A 1 219 ? 3.575 -13.478 7.830 1.00 97.88 219 PRO A N 1
ATOM 1690 C CA . PRO A 1 219 ? 2.264 -13.361 8.471 1.00 97.88 219 PRO A CA 1
ATOM 1691 C C . PRO A 1 219 ? 1.192 -12.759 7.556 1.00 97.88 219 PRO A C 1
ATOM 1693 O O . PRO A 1 219 ? 0.082 -13.287 7.496 1.00 97.88 219 PRO A O 1
ATOM 1696 N N . ALA A 1 220 ? 1.519 -11.709 6.794 1.00 97.69 220 ALA A N 1
ATOM 1697 C CA . ALA A 1 220 ? 0.576 -11.104 5.853 1.00 97.69 220 ALA A CA 1
ATOM 1698 C C . ALA A 1 220 ? 0.215 -12.058 4.705 1.00 97.69 220 ALA A C 1
ATOM 1700 O O . ALA A 1 220 ? -0.944 -12.106 4.290 1.00 97.69 220 ALA A O 1
ATOM 1701 N N . GLN A 1 221 ? 1.169 -12.870 4.236 1.00 96.50 221 GLN A N 1
ATOM 1702 C CA . GLN A 1 221 ? 0.920 -13.867 3.192 1.00 96.50 221 GLN A CA 1
ATOM 1703 C C . GLN A 1 221 ? -0.075 -14.959 3.623 1.00 96.50 221 GLN A C 1
ATOM 1705 O O . GLN A 1 221 ? -0.812 -15.482 2.784 1.00 96.50 221 GLN A O 1
ATOM 1710 N N . ASN A 1 222 ? -0.182 -15.242 4.925 1.00 96.81 222 ASN A N 1
ATOM 1711 C CA . ASN A 1 222 ? -1.156 -16.193 5.472 1.00 96.81 222 ASN A CA 1
ATOM 1712 C C . ASN A 1 222 ? -2.581 -15.626 5.603 1.00 96.81 222 ASN A C 1
ATOM 1714 O O . ASN A 1 222 ? -3.509 -16.379 5.899 1.00 96.81 222 ASN A O 1
ATOM 1718 N N . ILE A 1 223 ? -2.776 -14.324 5.376 1.00 96.50 223 ILE A N 1
ATOM 1719 C CA . ILE A 1 223 ? -4.073 -13.652 5.492 1.00 96.50 223 ILE A CA 1
ATOM 1720 C C . ILE A 1 223 ? -4.596 -13.352 4.079 1.00 96.50 223 ILE A C 1
ATOM 1722 O O . ILE A 1 223 ? -4.089 -12.441 3.420 1.00 96.50 223 ILE A O 1
ATOM 1726 N N . PRO A 1 224 ? -5.635 -14.065 3.590 1.00 94.31 224 PRO A N 1
ATOM 1727 C CA . PRO A 1 224 ? -6.072 -13.964 2.196 1.00 94.31 224 PRO A CA 1
ATOM 1728 C C . PRO A 1 224 ? -6.440 -12.552 1.731 1.00 94.31 224 PRO A C 1
ATOM 1730 O O . PRO A 1 224 ? -6.192 -12.215 0.574 1.00 94.31 224 PRO A O 1
ATOM 1733 N N . THR A 1 225 ? -7.033 -11.721 2.598 1.00 93.88 225 THR A N 1
ATOM 1734 C CA . THR A 1 225 ? -7.422 -10.355 2.206 1.00 93.88 225 THR A CA 1
ATOM 1735 C C . THR A 1 225 ? -6.204 -9.476 1.906 1.00 93.88 225 THR A C 1
ATOM 1737 O O . THR A 1 225 ? -6.263 -8.650 0.995 1.00 93.88 225 THR A O 1
ATOM 1740 N N . LEU A 1 226 ? -5.080 -9.716 2.597 1.00 96.06 226 LEU A N 1
ATOM 1741 C CA . LEU A 1 226 ? -3.814 -9.006 2.417 1.00 96.06 226 LEU A CA 1
ATOM 1742 C C . LEU A 1 226 ? -3.005 -9.596 1.258 1.00 96.06 226 LEU A C 1
ATOM 1744 O O . LEU A 1 226 ? -2.630 -8.870 0.336 1.00 96.06 226 LEU A O 1
ATOM 1748 N N . SER A 1 227 ? -2.788 -10.914 1.256 1.00 94.69 227 SER A N 1
ATOM 1749 C CA . SER A 1 227 ? -1.935 -11.586 0.267 1.00 94.69 227 SER A CA 1
ATOM 1750 C C . SER A 1 227 ? -2.447 -11.430 -1.166 1.00 94.69 227 SER A C 1
ATOM 1752 O O . SER A 1 227 ? -1.671 -11.165 -2.083 1.00 94.69 227 SER A O 1
ATOM 1754 N N . ARG A 1 228 ? -3.771 -11.459 -1.371 1.00 92.31 228 ARG A N 1
ATOM 1755 C CA . ARG A 1 228 ? -4.384 -11.221 -2.691 1.00 92.31 228 ARG A CA 1
ATOM 1756 C C . ARG A 1 228 ? -4.086 -9.834 -3.259 1.00 92.31 228 ARG A C 1
ATOM 1758 O O . ARG A 1 228 ? -4.126 -9.668 -4.476 1.00 92.31 228 ARG A O 1
ATOM 1765 N N . GLN A 1 229 ? -3.790 -8.839 -2.421 1.00 92.62 229 GLN A N 1
ATOM 1766 C CA . GLN A 1 229 ? -3.481 -7.499 -2.920 1.00 92.62 229 GLN A CA 1
ATOM 1767 C C . GLN A 1 229 ? -2.055 -7.361 -3.455 1.00 92.62 229 GLN A C 1
ATOM 1769 O O . GLN A 1 229 ? -1.791 -6.441 -4.228 1.00 92.62 229 GLN A O 1
ATOM 1774 N N . VAL A 1 230 ? -1.147 -8.280 -3.114 1.00 94.31 230 VAL A N 1
ATOM 1775 C CA . VAL A 1 230 ? 0.232 -8.267 -3.628 1.00 94.31 230 VAL A CA 1
ATOM 1776 C C . VAL A 1 230 ? 0.243 -8.331 -5.154 1.00 94.31 230 VAL A C 1
ATOM 1778 O O . VAL A 1 230 ? 0.981 -7.587 -5.796 1.00 94.31 230 VAL A O 1
ATOM 1781 N N . ALA A 1 231 ? -0.635 -9.148 -5.744 1.00 91.12 231 ALA A N 1
ATOM 1782 C CA . ALA A 1 231 ? -0.780 -9.245 -7.194 1.00 91.12 231 ALA A CA 1
ATOM 1783 C C . ALA A 1 231 ? -1.107 -7.886 -7.839 1.00 91.12 231 ALA A C 1
ATOM 1785 O O . ALA A 1 231 ? -0.559 -7.568 -8.889 1.00 91.12 231 ALA A O 1
ATOM 1786 N N . ARG A 1 232 ? -1.924 -7.047 -7.183 1.00 89.25 232 ARG A N 1
ATOM 1787 C CA . ARG A 1 232 ? -2.240 -5.692 -7.669 1.00 89.25 232 ARG A CA 1
ATOM 1788 C C . ARG A 1 232 ? -1.019 -4.782 -7.646 1.00 89.25 232 ARG A C 1
ATOM 1790 O O . ARG A 1 232 ? -0.812 -4.030 -8.588 1.00 89.25 232 ARG A O 1
ATOM 1797 N N . GLY A 1 233 ? -0.208 -4.865 -6.594 1.00 92.50 233 GLY A N 1
ATOM 1798 C CA . GLY A 1 233 ? 1.025 -4.087 -6.487 1.00 92.50 233 GLY A CA 1
ATOM 1799 C C . GLY A 1 233 ? 2.069 -4.468 -7.536 1.00 92.50 233 GLY A C 1
ATOM 1800 O O . GLY A 1 233 ? 2.752 -3.600 -8.064 1.00 92.50 233 GLY A O 1
ATOM 1801 N N . ARG A 1 234 ? 2.154 -5.750 -7.910 1.00 94.56 234 ARG A N 1
ATOM 1802 C CA . ARG A 1 234 ? 3.102 -6.227 -8.933 1.00 94.56 234 ARG A CA 1
ATOM 1803 C C . ARG A 1 234 ? 2.827 -5.664 -10.331 1.00 94.56 234 ARG A C 1
ATOM 1805 O O . ARG A 1 234 ? 3.763 -5.543 -11.118 1.00 94.56 234 ARG A O 1
ATOM 1812 N N . VAL A 1 235 ? 1.588 -5.251 -10.624 1.00 95.44 235 VAL A N 1
ATOM 1813 C CA . VAL A 1 235 ? 1.224 -4.590 -11.894 1.00 95.44 235 VAL A CA 1
ATOM 1814 C C . VAL A 1 235 ? 2.047 -3.312 -12.128 1.00 95.44 235 VAL A C 1
ATOM 1816 O O . VAL A 1 235 ? 2.311 -2.957 -13.276 1.00 95.44 235 VAL A O 1
ATOM 1819 N N . THR A 1 236 ? 2.553 -2.682 -11.062 1.00 97.06 236 THR A N 1
ATOM 1820 C CA . THR A 1 236 ? 3.496 -1.553 -11.117 1.00 97.06 236 THR A CA 1
ATOM 1821 C C . THR A 1 236 ? 4.708 -1.826 -12.010 1.00 97.06 236 THR A C 1
ATOM 1823 O O . THR A 1 236 ? 5.142 -0.914 -12.707 1.00 97.06 236 THR A O 1
ATOM 1826 N N . LEU A 1 237 ? 5.241 -3.057 -12.040 1.00 98.12 237 LEU A N 1
ATOM 1827 C CA . LEU A 1 237 ? 6.395 -3.412 -12.880 1.00 98.12 237 LEU A CA 1
ATOM 1828 C C . LEU A 1 237 ? 6.081 -3.209 -14.368 1.00 98.12 237 LEU A C 1
ATOM 1830 O O . LEU A 1 237 ? 6.808 -2.502 -15.064 1.00 98.12 237 LEU A O 1
ATOM 1834 N N . ALA A 1 238 ? 4.950 -3.747 -14.830 1.00 97.50 238 ALA A N 1
ATOM 1835 C CA . ALA A 1 238 ? 4.509 -3.584 -16.210 1.00 97.50 238 ALA A CA 1
ATOM 1836 C C . ALA A 1 238 ? 4.122 -2.129 -16.506 1.00 97.50 238 ALA A C 1
ATOM 1838 O O . ALA A 1 238 ? 4.612 -1.548 -17.474 1.00 97.50 238 ALA A O 1
ATOM 1839 N N . MET A 1 239 ? 3.308 -1.511 -15.638 1.00 96.81 239 MET A N 1
ATOM 1840 C CA . MET A 1 239 ? 2.862 -0.119 -15.799 1.00 96.81 239 MET A CA 1
ATOM 1841 C C . MET A 1 239 ? 4.025 0.861 -15.951 1.00 96.81 239 MET A C 1
ATOM 1843 O O . MET A 1 239 ? 3.941 1.787 -16.753 1.00 96.81 239 MET A O 1
ATOM 1847 N N . ALA A 1 240 ? 5.100 0.657 -15.191 1.00 97.12 240 ALA A N 1
ATOM 1848 C CA . ALA A 1 240 ? 6.229 1.569 -15.166 1.00 97.12 240 ALA A CA 1
ATOM 1849 C C . ALA A 1 240 ? 7.267 1.308 -16.264 1.00 97.12 240 ALA A C 1
ATOM 1851 O O . ALA A 1 240 ? 7.946 2.249 -16.667 1.00 97.12 240 ALA A O 1
ATOM 1852 N N . LEU A 1 241 ? 7.438 0.062 -16.723 1.00 98.06 241 LEU A N 1
ATOM 1853 C CA . LEU A 1 241 ? 8.611 -0.322 -17.525 1.00 98.06 241 LEU A CA 1
ATOM 1854 C C . LEU A 1 241 ? 8.291 -0.760 -18.957 1.00 98.06 241 LEU A C 1
ATOM 1856 O O . LEU A 1 241 ? 9.177 -0.694 -19.812 1.00 98.06 241 LEU A O 1
ATOM 1860 N N . GLU A 1 242 ? 7.056 -1.179 -19.240 1.00 98.25 242 GLU A N 1
ATOM 1861 C CA . GLU A 1 242 ? 6.703 -1.836 -20.509 1.00 98.25 242 GLU A CA 1
ATOM 1862 C C . GLU A 1 242 ? 5.995 -0.935 -21.519 1.00 98.25 242 GLU A C 1
ATOM 1864 O O . GLU A 1 242 ? 5.716 -1.381 -22.627 1.00 98.25 242 GLU A O 1
ATOM 1869 N N . TYR A 1 243 ? 5.695 0.312 -21.163 1.00 97.44 243 TYR A N 1
ATOM 1870 C CA . TYR A 1 243 ? 4.894 1.192 -22.007 1.00 97.44 243 TYR A CA 1
ATOM 1871 C C . TYR A 1 243 ? 5.733 2.243 -22.744 1.00 97.44 243 TYR A C 1
ATOM 1873 O O . TYR A 1 243 ? 6.587 2.903 -22.144 1.00 97.44 243 TYR A O 1
ATOM 1881 N N . SER A 1 244 ? 5.468 2.440 -24.038 1.00 96.00 244 SER A N 1
ATOM 1882 C CA . SER A 1 244 ? 6.153 3.434 -24.870 1.00 96.00 244 SER A CA 1
ATOM 1883 C C . SER A 1 244 ? 5.729 4.865 -24.526 1.00 96.00 244 SER A C 1
ATOM 1885 O O . SER A 1 244 ? 4.662 5.116 -23.950 1.00 96.00 244 SER A O 1
ATOM 1887 N N . ARG A 1 245 ? 6.570 5.838 -24.904 1.00 94.88 245 ARG A N 1
ATOM 1888 C CA . ARG A 1 245 ? 6.376 7.269 -24.600 1.00 94.88 245 ARG A CA 1
ATOM 1889 C C . ARG A 1 245 ? 5.102 7.869 -25.204 1.00 94.88 245 ARG A C 1
ATOM 1891 O O . ARG A 1 245 ? 4.673 8.917 -24.733 1.00 94.88 245 ARG A O 1
ATOM 1898 N N . ASP A 1 246 ? 4.493 7.212 -26.187 1.00 94.81 246 ASP A N 1
ATOM 1899 C CA . ASP A 1 246 ? 3.262 7.677 -26.834 1.00 94.81 246 ASP A CA 1
ATOM 1900 C C . ASP A 1 246 ? 1.994 7.281 -26.055 1.00 94.81 246 ASP A C 1
ATOM 1902 O O . ASP A 1 246 ? 0.899 7.787 -26.311 1.00 94.81 246 ASP A O 1
ATOM 1906 N N . THR A 1 247 ? 2.126 6.412 -25.052 1.00 94.31 247 THR A N 1
ATOM 1907 C CA . THR A 1 247 ? 1.019 5.987 -24.187 1.00 94.31 247 THR A CA 1
ATOM 1908 C C . THR A 1 247 ? 0.864 6.885 -22.954 1.00 94.31 247 THR A C 1
ATOM 1910 O O . THR A 1 247 ? 1.768 7.629 -22.563 1.00 94.3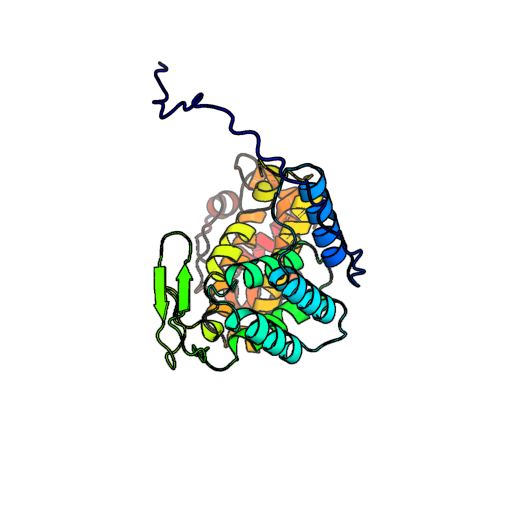1 247 THR A O 1
ATOM 1913 N N . ARG A 1 248 ? -0.287 6.787 -22.266 1.00 90.44 248 ARG A N 1
ATOM 1914 C CA . ARG A 1 248 ? -0.516 7.495 -20.991 1.00 90.44 248 ARG A CA 1
ATOM 1915 C C . ARG A 1 248 ? 0.542 7.157 -19.936 1.00 90.44 248 ARG A C 1
ATOM 1917 O O . ARG A 1 248 ? 0.921 8.057 -19.198 1.00 90.44 248 ARG A O 1
ATOM 1924 N N . LEU A 1 249 ? 0.952 5.892 -19.849 1.00 93.38 249 LEU A N 1
ATOM 1925 C CA . LEU A 1 249 ? 1.876 5.403 -18.826 1.00 93.38 249 LEU A CA 1
ATOM 1926 C C . LEU A 1 249 ? 3.324 5.747 -19.187 1.00 93.38 249 LEU A C 1
ATOM 1928 O O . LEU A 1 249 ? 4.024 6.385 -18.403 1.00 93.38 249 LEU A O 1
ATOM 1932 N N . GLY A 1 250 ? 3.759 5.422 -20.406 1.00 93.06 250 GLY A N 1
ATOM 1933 C CA . GLY A 1 250 ? 5.153 5.618 -20.801 1.00 93.06 250 GLY A CA 1
ATOM 1934 C C . GLY A 1 250 ? 5.566 7.085 -20.947 1.00 93.06 250 GLY A C 1
ATOM 1935 O O . GLY A 1 250 ? 6.720 7.414 -20.673 1.00 93.06 250 GLY A O 1
ATOM 1936 N N . LYS A 1 251 ? 4.647 8.011 -21.274 1.00 93.50 251 LYS A N 1
ATOM 1937 C CA . LYS A 1 251 ? 4.962 9.458 -21.268 1.00 93.50 251 LYS A CA 1
ATOM 1938 C C . LYS A 1 251 ? 5.348 9.990 -19.880 1.00 93.50 251 LYS A C 1
ATOM 1940 O O . LYS A 1 251 ? 6.011 11.016 -19.783 1.00 93.50 251 LYS A O 1
ATOM 1945 N N . ASN A 1 252 ? 4.928 9.292 -18.824 1.00 94.12 252 ASN A N 1
ATOM 1946 C CA . ASN A 1 252 ? 5.157 9.635 -17.423 1.00 94.12 252 ASN A CA 1
ATOM 1947 C C . ASN A 1 252 ? 6.152 8.672 -16.750 1.00 94.12 252 ASN A C 1
ATOM 1949 O O . ASN A 1 252 ? 6.208 8.592 -15.525 1.00 94.12 252 ASN A O 1
ATOM 1953 N N . VAL A 1 253 ? 6.950 7.928 -17.524 1.00 95.69 253 VAL A N 1
ATOM 1954 C CA . VAL A 1 253 ? 7.856 6.887 -17.004 1.00 95.69 253 VAL A CA 1
ATOM 1955 C C . VAL A 1 253 ? 8.740 7.363 -15.845 1.00 95.69 253 VAL A C 1
ATOM 1957 O O . VAL A 1 253 ? 8.969 6.619 -14.899 1.00 95.69 253 VAL A O 1
ATOM 1960 N N . ASN A 1 254 ? 9.172 8.624 -15.854 1.00 94.75 254 ASN A N 1
ATOM 1961 C CA . ASN A 1 254 ? 10.019 9.220 -14.819 1.00 94.75 254 ASN A CA 1
ATOM 1962 C C . ASN A 1 254 ? 9.366 9.277 -13.427 1.00 94.75 254 ASN A C 1
ATOM 1964 O O . ASN A 1 254 ? 10.076 9.206 -12.429 1.00 94.75 254 ASN A O 1
ATOM 1968 N N . ILE A 1 255 ? 8.038 9.398 -13.347 1.00 96.12 255 ILE A N 1
ATOM 1969 C CA . ILE A 1 255 ? 7.306 9.369 -12.070 1.00 96.12 255 ILE A CA 1
ATOM 1970 C C . ILE A 1 255 ? 6.811 7.966 -11.705 1.00 96.12 255 ILE A C 1
ATOM 1972 O O . ILE A 1 255 ? 6.400 7.751 -10.566 1.00 96.12 255 ILE A O 1
ATOM 1976 N N . HIS A 1 256 ? 6.882 7.010 -12.639 1.00 97.00 256 HIS A N 1
ATOM 1977 C CA . HIS A 1 256 ? 6.501 5.619 -12.398 1.00 97.00 2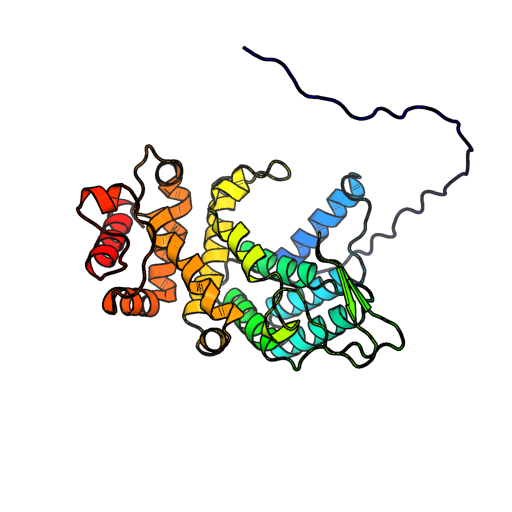56 HIS A CA 1
ATOM 1978 C C . HIS A 1 256 ? 7.690 4.722 -12.010 1.00 97.00 256 HIS A C 1
ATOM 1980 O O . HIS A 1 256 ? 7.664 4.011 -11.005 1.00 97.00 256 HIS A O 1
ATOM 1986 N N . ALA A 1 257 ? 8.764 4.760 -12.794 1.00 97.50 257 ALA A N 1
ATOM 1987 C CA . ALA A 1 257 ? 9.897 3.844 -12.686 1.00 97.50 257 ALA A CA 1
ATOM 1988 C C . ALA A 1 257 ? 10.524 3.735 -11.277 1.00 97.50 257 ALA A C 1
ATOM 1990 O O . ALA A 1 257 ? 10.867 2.616 -10.884 1.00 97.50 257 ALA A O 1
ATOM 1991 N N . PRO A 1 258 ? 10.582 4.798 -10.443 1.00 97.75 258 PRO A N 1
ATOM 1992 C CA . PRO A 1 258 ? 11.071 4.677 -9.068 1.00 97.75 258 PRO A CA 1
ATOM 1993 C C . PRO A 1 258 ? 10.300 3.680 -8.186 1.00 97.75 258 PRO A C 1
ATOM 1995 O O . PRO A 1 258 ? 10.881 3.125 -7.252 1.00 97.75 258 PRO A O 1
ATOM 1998 N N . ALA A 1 259 ? 9.009 3.448 -8.444 1.00 98.00 259 ALA A N 1
ATOM 1999 C CA . ALA A 1 259 ? 8.223 2.451 -7.718 1.00 98.00 259 ALA A CA 1
ATOM 2000 C C . ALA A 1 259 ? 8.545 1.021 -8.185 1.00 98.00 259 ALA A C 1
ATOM 2002 O O . ALA A 1 259 ? 8.644 0.117 -7.359 1.00 98.00 259 ALA A O 1
ATOM 2003 N N . ALA A 1 260 ? 8.775 0.812 -9.485 1.00 98.06 260 ALA A N 1
ATOM 2004 C CA . ALA A 1 260 ? 9.200 -0.484 -10.017 1.00 98.06 260 ALA A CA 1
ATOM 2005 C C . ALA A 1 260 ? 10.611 -0.867 -9.545 1.00 98.06 260 ALA A C 1
ATOM 2007 O O . ALA A 1 260 ? 10.820 -1.988 -9.082 1.00 98.06 260 ALA A O 1
ATOM 2008 N N . ALA A 1 261 ? 11.551 0.085 -9.555 1.00 98.25 261 ALA A N 1
ATOM 2009 C CA . ALA A 1 261 ? 12.877 -0.103 -8.963 1.00 98.25 261 ALA A CA 1
ATOM 2010 C C . ALA A 1 261 ? 12.779 -0.499 -7.480 1.00 98.25 261 ALA A C 1
ATOM 2012 O O . ALA A 1 261 ? 13.499 -1.373 -7.001 1.00 98.25 261 ALA A O 1
ATOM 2013 N N . LEU A 1 262 ? 11.836 0.105 -6.747 1.00 97.62 262 LEU A N 1
ATOM 2014 C CA . LEU A 1 262 ? 11.592 -0.238 -5.352 1.00 97.62 262 LEU A CA 1
ATOM 2015 C C . LEU A 1 262 ? 11.083 -1.674 -5.179 1.00 97.62 262 LEU A C 1
ATOM 2017 O O . LEU A 1 262 ? 11.552 -2.355 -4.269 1.00 97.62 262 LEU A O 1
ATOM 2021 N N . TRP A 1 263 ? 10.174 -2.146 -6.034 1.00 98.12 263 TRP A N 1
ATOM 2022 C CA . TRP A 1 263 ? 9.706 -3.537 -6.010 1.00 98.12 263 TRP A CA 1
ATOM 2023 C C . TRP A 1 263 ? 10.856 -4.529 -6.176 1.00 98.12 263 TRP A C 1
ATOM 2025 O O . TRP A 1 263 ? 10.976 -5.455 -5.376 1.00 98.12 263 TRP A O 1
ATOM 2035 N N . LEU A 1 264 ? 11.737 -4.293 -7.152 1.00 97.56 264 LEU A N 1
ATOM 2036 C CA . LEU A 1 264 ? 12.901 -5.151 -7.396 1.00 97.56 264 LEU A CA 1
ATOM 2037 C C . LEU A 1 264 ? 13.985 -5.034 -6.313 1.00 97.56 264 LEU A C 1
ATOM 2039 O O . LEU A 1 264 ? 14.829 -5.917 -6.210 1.00 97.56 264 LEU A O 1
ATOM 2043 N N . ARG A 1 265 ? 13.965 -3.976 -5.490 1.00 97.19 265 ARG A N 1
ATOM 2044 C CA . ARG A 1 265 ? 14.846 -3.827 -4.320 1.00 97.19 265 ARG A CA 1
ATOM 2045 C C . ARG A 1 265 ? 14.292 -4.530 -3.081 1.00 97.19 265 ARG A C 1
ATOM 2047 O O . ARG A 1 265 ? 15.029 -5.245 -2.415 1.00 97.19 265 ARG A O 1
ATOM 2054 N N . VAL A 1 266 ? 13.033 -4.264 -2.732 1.00 97.50 266 VAL A N 1
ATOM 2055 C CA . VAL A 1 266 ? 12.418 -4.694 -1.460 1.00 97.50 266 VAL A CA 1
ATOM 2056 C C . VAL A 1 266 ? 11.912 -6.127 -1.543 1.00 97.50 266 VAL A C 1
ATOM 2058 O O . VAL A 1 266 ? 12.142 -6.916 -0.636 1.00 97.50 266 VAL A O 1
ATOM 2061 N N . ALA A 1 267 ? 11.236 -6.470 -2.637 1.00 97.31 267 ALA A N 1
ATOM 2062 C CA . ALA A 1 267 ? 10.576 -7.756 -2.830 1.00 97.31 267 ALA A CA 1
ATOM 2063 C C . ALA A 1 267 ? 11.256 -8.566 -3.945 1.00 97.31 267 ALA A C 1
ATOM 2065 O O . ALA A 1 267 ? 10.587 -9.267 -4.702 1.00 97.31 267 ALA A O 1
ATOM 2066 N N . ARG A 1 268 ? 12.588 -8.452 -4.057 1.00 96.94 268 ARG A N 1
ATOM 2067 C CA . ARG A 1 268 ? 13.388 -9.085 -5.114 1.00 96.94 268 ARG A CA 1
ATOM 2068 C C . ARG A 1 268 ? 13.101 -10.579 -5.231 1.00 96.94 268 ARG A C 1
ATOM 2070 O O . ARG A 1 268 ? 12.680 -11.035 -6.288 1.00 96.94 268 ARG A O 1
ATOM 2077 N N . ASP A 1 269 ? 13.281 -11.305 -4.133 1.00 97.19 269 ASP A N 1
ATOM 2078 C CA . ASP A 1 269 ? 13.159 -12.764 -4.102 1.00 97.19 269 ASP A CA 1
ATOM 2079 C C . ASP A 1 269 ? 11.723 -13.215 -4.417 1.00 97.19 269 ASP A C 1
ATOM 2081 O O . ASP A 1 269 ? 11.511 -14.224 -5.086 1.00 97.19 269 ASP A O 1
ATOM 2085 N N . GLU A 1 270 ? 10.723 -12.426 -4.010 1.00 96.31 270 GLU A N 1
ATOM 2086 C CA . GLU A 1 270 ? 9.312 -12.671 -4.326 1.00 96.31 270 GLU A CA 1
ATOM 2087 C C . GLU A 1 270 ? 9.004 -12.473 -5.817 1.00 96.31 270 GLU A C 1
ATOM 2089 O O . GLU A 1 270 ? 8.246 -13.246 -6.409 1.00 96.31 270 GLU A O 1
ATOM 2094 N N . VAL A 1 271 ? 9.584 -11.444 -6.445 1.00 97.25 271 VAL A N 1
ATOM 2095 C CA . VAL A 1 271 ? 9.431 -11.193 -7.885 1.00 97.25 271 VAL A CA 1
ATOM 2096 C C . VAL A 1 271 ? 10.191 -12.244 -8.700 1.00 97.25 271 VAL A C 1
ATOM 2098 O O . VAL A 1 271 ? 9.628 -12.799 -9.642 1.00 97.25 271 VAL A O 1
ATOM 2101 N N . GLU A 1 272 ? 11.425 -12.577 -8.316 1.00 97.81 272 GLU A N 1
ATOM 2102 C CA . GLU A 1 272 ? 12.216 -13.646 -8.938 1.00 97.81 272 GLU A CA 1
ATOM 2103 C C . GLU A 1 272 ? 11.508 -15.000 -8.821 1.00 97.81 272 GLU A C 1
ATOM 2105 O O . GLU A 1 272 ? 11.350 -15.708 -9.815 1.00 97.81 272 GLU A O 1
ATOM 2110 N N . GLY A 1 273 ? 11.004 -15.340 -7.633 1.00 96.81 273 GLY A N 1
ATOM 2111 C CA . GLY A 1 273 ? 10.257 -16.571 -7.395 1.00 96.81 273 GLY A CA 1
ATOM 2112 C C . GLY A 1 273 ? 8.965 -16.653 -8.212 1.00 96.81 273 GLY A C 1
ATOM 2113 O O . GLY A 1 273 ? 8.626 -17.724 -8.717 1.00 96.81 273 GLY A O 1
ATOM 2114 N N . MET A 1 274 ? 8.259 -15.532 -8.389 1.00 95.06 274 MET A N 1
ATOM 2115 C CA . MET A 1 274 ? 7.099 -15.449 -9.281 1.00 95.06 274 MET A CA 1
ATOM 2116 C C . MET A 1 274 ? 7.493 -15.718 -10.740 1.00 95.06 274 MET A C 1
ATOM 2118 O O . MET A 1 274 ? 6.884 -16.568 -11.390 1.00 95.06 274 MET A O 1
ATOM 2122 N N . CYS A 1 275 ? 8.515 -15.024 -11.244 1.00 97.38 275 CYS A N 1
ATOM 2123 C CA . CYS A 1 275 ? 8.958 -15.153 -12.631 1.00 97.38 275 CYS A CA 1
ATOM 2124 C C . CYS A 1 275 ? 9.579 -16.524 -12.940 1.00 97.38 275 CYS A C 1
ATOM 2126 O O . CYS A 1 275 ? 9.453 -17.029 -14.053 1.00 97.38 275 CYS A O 1
ATOM 2128 N N . MET A 1 276 ? 10.200 -17.170 -11.953 1.00 97.88 276 MET A N 1
ATOM 2129 C CA . MET A 1 276 ? 10.711 -18.534 -12.084 1.00 97.88 276 MET A CA 1
ATOM 2130 C C . MET A 1 276 ? 9.581 -19.562 -12.228 1.00 97.88 276 MET A C 1
ATOM 2132 O O . MET A 1 276 ? 9.729 -20.530 -12.971 1.00 97.88 276 MET A O 1
ATOM 2136 N N . LYS A 1 277 ? 8.453 -19.361 -11.532 1.00 96.50 277 LYS A N 1
ATOM 2137 C CA . LYS A 1 277 ? 7.274 -20.234 -11.651 1.00 96.50 277 LYS A CA 1
ATOM 2138 C C . LYS A 1 277 ? 6.545 -20.048 -12.979 1.00 96.50 277 LYS A C 1
ATOM 2140 O O . LYS A 1 277 ? 6.018 -21.023 -13.505 1.00 96.50 277 LYS A O 1
ATOM 2145 N N . GLY A 1 278 ? 6.493 -18.820 -13.500 1.00 93.38 278 GLY A N 1
ATOM 2146 C CA . GLY A 1 278 ? 5.831 -18.527 -14.774 1.00 93.38 278 GLY A CA 1
ATOM 2147 C C . GLY A 1 278 ? 4.314 -18.745 -14.756 1.00 93.38 278 GLY A C 1
ATOM 2148 O O . GLY A 1 278 ? 3.717 -18.953 -15.808 1.00 93.38 278 GLY A O 1
ATOM 2149 N N . ASP A 1 279 ? 3.686 -18.749 -13.575 1.00 91.94 279 ASP A N 1
ATOM 2150 C CA . ASP A 1 279 ? 2.258 -19.061 -13.402 1.00 91.94 279 ASP A CA 1
ATOM 2151 C C . ASP A 1 279 ? 1.361 -17.818 -13.268 1.00 91.94 279 ASP A C 1
ATOM 2153 O O . ASP A 1 279 ? 0.134 -17.926 -13.317 1.00 91.94 279 ASP A O 1
ATOM 2157 N N . GLN A 1 280 ? 1.960 -16.632 -13.127 1.00 92.56 280 GLN A N 1
ATOM 2158 C CA . GLN A 1 280 ? 1.244 -15.364 -13.037 1.00 92.56 280 GLN A CA 1
ATOM 2159 C C . GLN A 1 280 ? 1.142 -14.686 -14.399 1.00 92.56 280 GLN A C 1
ATOM 2161 O O . GLN A 1 280 ? 2.073 -14.721 -15.206 1.00 92.56 280 GLN A O 1
ATOM 2166 N N . CYS A 1 281 ? 0.012 -14.013 -14.618 1.00 94.62 281 CYS A N 1
ATOM 2167 C CA . CYS A 1 281 ? -0.211 -13.168 -15.782 1.00 94.62 281 CYS A CA 1
ATOM 2168 C C . CYS A 1 281 ? -0.421 -11.711 -15.354 1.00 94.62 281 CYS A C 1
ATOM 2170 O O . CYS A 1 281 ? -1.268 -11.427 -14.508 1.00 94.62 281 CYS A O 1
ATOM 2172 N N . ILE A 1 282 ? 0.324 -10.799 -15.974 1.00 95.31 282 ILE A N 1
ATOM 2173 C CA . ILE A 1 282 ? 0.160 -9.346 -15.872 1.00 95.31 282 ILE A CA 1
ATOM 2174 C C . ILE A 1 282 ? 0.029 -8.802 -17.291 1.00 95.31 282 ILE A C 1
ATOM 2176 O O . ILE A 1 282 ? 0.832 -9.159 -18.157 1.00 95.31 282 ILE A O 1
ATOM 2180 N N . ASP A 1 283 ? -0.950 -7.931 -17.527 1.00 95.44 283 ASP A N 1
ATOM 2181 C CA . ASP A 1 283 ? -1.157 -7.306 -18.835 1.00 95.44 283 ASP A CA 1
ATOM 2182 C C . ASP A 1 283 ? 0.127 -6.631 -19.332 1.00 95.44 283 ASP A C 1
ATOM 2184 O O . ASP A 1 283 ? 0.747 -5.830 -18.626 1.00 95.44 283 ASP A O 1
ATOM 2188 N N . ALA A 1 284 ? 0.555 -7.022 -20.530 1.00 96.94 284 ALA A N 1
ATOM 2189 C CA . ALA A 1 284 ? 1.793 -6.568 -21.140 1.00 96.94 284 ALA A CA 1
ATOM 2190 C C . ALA A 1 284 ? 1.674 -5.167 -21.751 1.00 96.94 284 ALA A C 1
ATOM 2192 O O . ALA A 1 284 ? 0.685 -4.847 -22.412 1.00 96.94 284 ALA A O 1
ATOM 2193 N N . GLY A 1 285 ? 2.712 -4.352 -21.562 1.00 97.69 285 GLY A N 1
ATOM 2194 C CA . GLY A 1 285 ? 2.889 -3.098 -22.291 1.00 97.69 285 GLY A CA 1
ATOM 2195 C C . GLY A 1 285 ? 3.449 -3.315 -23.700 1.00 97.69 285 GLY A C 1
ATOM 2196 O O . GLY A 1 285 ? 4.001 -4.369 -24.026 1.00 97.69 285 GLY A O 1
ATOM 2197 N N . ASP A 1 286 ? 3.306 -2.303 -24.551 1.00 97.81 286 ASP A N 1
ATOM 2198 C CA . ASP A 1 286 ? 3.660 -2.359 -25.970 1.00 97.81 286 ASP A CA 1
ATOM 2199 C C . ASP A 1 286 ? 5.154 -2.613 -26.215 1.00 97.81 286 ASP A C 1
ATOM 2201 O O . ASP A 1 286 ? 5.484 -3.428 -27.071 1.00 97.81 286 ASP A O 1
ATOM 2205 N N . LEU A 1 287 ? 6.058 -2.048 -25.407 1.00 97.69 287 LEU A N 1
ATOM 2206 C CA . LEU A 1 287 ? 7.501 -2.298 -25.550 1.00 97.69 287 LEU A CA 1
ATOM 2207 C C . LEU A 1 287 ? 7.874 -3.767 -25.311 1.00 97.69 287 LEU A C 1
ATOM 2209 O O . LEU A 1 287 ? 8.813 -4.279 -25.921 1.00 97.69 287 LEU A O 1
ATOM 2213 N N . TRP A 1 288 ? 7.165 -4.444 -24.404 1.00 97.94 288 TRP A N 1
ATOM 2214 C CA . TRP A 1 288 ? 7.383 -5.867 -24.143 1.00 97.94 288 TRP A CA 1
ATOM 2215 C C . TRP A 1 288 ? 6.779 -6.729 -25.257 1.00 97.94 288 TRP A C 1
ATOM 2217 O O . TRP A 1 288 ? 7.432 -7.646 -25.762 1.00 97.94 288 TRP A O 1
ATOM 2227 N N . LEU A 1 289 ? 5.566 -6.394 -25.704 1.00 97.44 289 LEU A N 1
ATOM 2228 C CA . LEU A 1 289 ? 4.893 -7.086 -26.806 1.00 97.44 289 LEU A CA 1
ATOM 2229 C C . LEU A 1 289 ? 5.674 -6.989 -28.126 1.00 97.44 289 LEU A C 1
ATOM 2231 O O . LEU A 1 289 ? 5.776 -7.980 -28.847 1.00 97.44 289 LEU A O 1
ATOM 2235 N N . GLU A 1 290 ? 6.285 -5.841 -28.425 1.00 96.75 290 GLU A N 1
ATOM 2236 C CA . GLU A 1 290 ? 7.123 -5.639 -29.618 1.00 96.75 290 GLU A CA 1
ATOM 2237 C C . GLU A 1 290 ? 8.360 -6.552 -29.652 1.00 96.75 290 GLU A C 1
ATOM 2239 O O . GLU A 1 290 ? 8.863 -6.875 -30.730 1.00 96.75 290 GLU A O 1
ATOM 2244 N N . ARG A 1 291 ? 8.822 -7.036 -28.490 1.00 95.75 291 ARG A N 1
ATOM 2245 C CA . ARG A 1 291 ? 9.899 -8.035 -28.376 1.00 95.75 291 ARG A CA 1
ATOM 2246 C C . ARG A 1 291 ? 9.394 -9.486 -28.431 1.00 95.75 291 ARG A C 1
ATOM 2248 O O . ARG A 1 291 ? 10.162 -10.408 -28.172 1.00 95.75 291 ARG A O 1
ATOM 2255 N N . GLY A 1 292 ? 8.121 -9.703 -28.772 1.00 96.19 292 GLY A N 1
ATOM 2256 C CA . GLY A 1 292 ? 7.487 -11.026 -28.786 1.00 96.19 292 GLY A CA 1
ATOM 2257 C C . GLY A 1 292 ? 7.049 -11.514 -27.403 1.00 96.19 292 GLY A C 1
ATOM 2258 O O . GLY A 1 292 ? 6.819 -12.709 -27.220 1.00 96.19 292 GLY A O 1
ATOM 2259 N N . GLY A 1 293 ? 6.957 -10.604 -26.431 1.00 96.25 293 GLY A N 1
ATOM 2260 C CA . GLY A 1 293 ? 6.505 -10.890 -25.079 1.00 96.25 293 GLY A CA 1
ATOM 2261 C C . GLY A 1 293 ? 5.047 -11.343 -24.991 1.00 96.25 293 GLY A C 1
ATOM 2262 O O . GLY A 1 293 ? 4.248 -11.143 -25.904 1.00 96.25 293 GLY A O 1
ATOM 2263 N N . SER A 1 294 ? 4.682 -11.935 -23.854 1.00 96.50 294 SER A N 1
ATOM 2264 C CA . SER A 1 294 ? 3.298 -12.302 -23.524 1.00 96.50 294 SER A CA 1
ATOM 2265 C C . SER A 1 294 ? 2.880 -11.737 -22.164 1.00 96.50 294 SER A C 1
ATOM 2267 O O . SER A 1 294 ? 3.689 -11.140 -21.452 1.00 96.50 294 SER A O 1
ATOM 2269 N N . ASN A 1 295 ? 1.627 -11.969 -21.766 1.00 97.25 295 ASN A N 1
ATOM 2270 C CA . ASN A 1 295 ? 1.154 -11.602 -20.430 1.00 97.25 295 ASN A CA 1
ATOM 2271 C C . ASN A 1 295 ? 1.779 -12.450 -19.311 1.00 97.25 295 ASN A C 1
ATOM 2273 O O . ASN A 1 295 ? 1.640 -12.086 -18.148 1.00 97.25 295 ASN A O 1
ATOM 2277 N N . VAL A 1 296 ? 2.472 -13.549 -19.622 1.00 97.06 296 VAL A N 1
ATOM 2278 C CA . VAL A 1 296 ? 3.134 -14.381 -18.610 1.00 97.06 296 VAL A CA 1
ATOM 2279 C C . VAL A 1 296 ? 4.275 -13.599 -17.957 1.00 97.06 296 VAL A C 1
ATOM 2281 O O . VAL A 1 296 ? 5.047 -12.909 -18.625 1.00 97.06 296 VAL A O 1
ATOM 2284 N N . CYS A 1 297 ? 4.372 -13.679 -16.633 1.00 96.31 297 CYS A N 1
ATOM 2285 C CA . CYS A 1 297 ? 5.525 -13.192 -15.888 1.00 96.31 297 CYS A CA 1
ATOM 2286 C C . CYS A 1 297 ? 6.562 -14.306 -15.799 1.00 96.31 297 CYS A C 1
ATOM 2288 O O . CYS A 1 297 ? 6.462 -15.161 -14.926 1.00 96.31 297 CYS A O 1
ATOM 2290 N N . ASP A 1 298 ? 7.534 -14.299 -16.707 1.00 97.62 298 ASP A N 1
ATOM 2291 C CA . ASP A 1 298 ? 8.640 -15.252 -16.739 1.00 97.62 298 ASP A CA 1
ATOM 2292 C C . ASP A 1 298 ? 10.001 -14.567 -16.507 1.00 97.62 298 ASP A C 1
ATOM 2294 O O . ASP A 1 298 ? 10.107 -13.344 -16.352 1.00 97.62 298 ASP A O 1
ATOM 2298 N N . MET A 1 299 ? 11.071 -15.363 -16.464 1.00 98.19 299 MET A N 1
ATOM 2299 C CA . MET A 1 299 ? 12.434 -14.851 -16.284 1.00 98.19 299 MET A CA 1
ATOM 2300 C C . MET A 1 299 ? 12.902 -13.953 -17.439 1.00 98.19 299 MET A C 1
ATOM 2302 O O . MET A 1 299 ? 13.759 -13.097 -17.223 1.00 98.19 299 MET A O 1
ATOM 2306 N N . VAL A 1 300 ? 12.345 -14.103 -18.647 1.00 98.12 300 VAL A N 1
ATOM 2307 C CA . VAL A 1 300 ? 12.683 -13.241 -19.791 1.00 98.12 300 VAL A CA 1
ATOM 2308 C C . VAL A 1 300 ? 12.084 -11.851 -19.583 1.00 98.12 300 VAL A C 1
ATOM 2310 O O . VAL A 1 300 ? 12.766 -10.846 -19.775 1.00 98.12 300 VAL A O 1
ATOM 2313 N N . ARG A 1 301 ? 10.839 -11.782 -19.106 1.00 98.19 301 ARG A N 1
ATOM 2314 C CA . ARG A 1 301 ? 10.175 -10.527 -18.750 1.00 98.19 301 ARG A CA 1
ATOM 2315 C C . ARG A 1 301 ? 10.849 -9.832 -17.566 1.00 98.19 301 ARG A C 1
ATOM 2317 O O . ARG A 1 301 ? 11.000 -8.614 -17.579 1.00 98.19 301 ARG A O 1
ATOM 2324 N N . LEU A 1 302 ? 11.324 -10.594 -16.576 1.00 98.44 302 LEU A N 1
ATOM 2325 C CA . LEU A 1 302 ? 12.128 -10.039 -15.482 1.00 98.44 302 LEU A CA 1
ATOM 2326 C C . LEU A 1 302 ? 13.434 -9.413 -15.991 1.00 98.44 302 LEU A C 1
ATOM 2328 O O . LEU A 1 302 ? 13.780 -8.299 -15.599 1.00 98.44 302 LEU A O 1
ATOM 2332 N N . GLN A 1 303 ? 14.142 -10.103 -16.888 1.00 98.25 303 GLN A N 1
ATOM 2333 C CA . GLN A 1 303 ? 15.352 -9.570 -17.510 1.00 98.25 303 GLN A CA 1
ATOM 2334 C C . GLN A 1 303 ? 15.057 -8.280 -18.292 1.00 98.25 303 GLN A C 1
ATOM 2336 O O . GLN A 1 303 ? 15.791 -7.302 -18.158 1.00 98.25 303 GLN A O 1
ATOM 2341 N N . PHE A 1 304 ? 13.940 -8.237 -19.028 1.00 98.38 304 PHE A N 1
ATOM 2342 C CA . PHE A 1 304 ? 13.472 -7.021 -19.694 1.00 98.38 304 PHE A CA 1
ATOM 2343 C C . PHE A 1 304 ? 13.262 -5.863 -18.703 1.00 98.38 304 PHE A C 1
ATOM 2345 O O . PHE A 1 304 ? 13.709 -4.747 -18.962 1.00 98.38 304 PHE A O 1
ATOM 2352 N N . TRP A 1 305 ? 12.633 -6.102 -17.547 1.00 98.31 305 TRP A N 1
ATOM 2353 C CA . TRP A 1 305 ? 12.460 -5.063 -16.524 1.00 98.31 305 TRP A CA 1
ATOM 2354 C C . TRP A 1 305 ? 13.791 -4.533 -15.986 1.00 98.31 305 TRP A C 1
ATOM 2356 O O . TRP A 1 305 ? 13.940 -3.320 -15.829 1.00 98.31 305 TRP A O 1
ATOM 2366 N N . HIS A 1 306 ? 14.770 -5.408 -15.744 1.00 98.19 306 HIS A N 1
ATOM 2367 C CA . HIS A 1 306 ? 16.109 -4.988 -15.327 1.00 98.19 306 HIS A CA 1
ATOM 2368 C C . HIS A 1 306 ? 16.803 -4.127 -16.389 1.00 98.19 306 HIS A C 1
ATOM 2370 O O . HIS A 1 306 ? 17.327 -3.066 -16.056 1.00 98.19 306 HIS A O 1
ATOM 2376 N N . GLU A 1 307 ? 16.763 -4.535 -17.660 1.00 97.88 307 GLU A N 1
ATOM 2377 C CA . GLU A 1 307 ? 17.305 -3.745 -18.776 1.00 97.88 307 GLU A CA 1
ATOM 2378 C C . GLU A 1 307 ? 16.654 -2.364 -18.853 1.00 97.88 307 GLU A C 1
ATOM 2380 O O . GLU A 1 307 ? 17.346 -1.352 -18.955 1.00 97.88 307 GLU A O 1
ATOM 2385 N N . ARG A 1 308 ? 15.323 -2.305 -18.726 1.00 97.06 308 ARG A N 1
ATOM 2386 C CA . ARG A 1 308 ? 14.580 -1.043 -18.758 1.00 97.06 308 ARG A CA 1
ATOM 2387 C C . ARG A 1 308 ? 14.956 -0.102 -17.621 1.00 97.06 308 ARG A C 1
ATOM 2389 O O . ARG A 1 308 ? 15.008 1.099 -17.857 1.00 97.06 308 ARG A O 1
ATOM 2396 N N . LEU A 1 309 ? 15.227 -0.604 -16.417 1.00 96.69 309 LEU A N 1
ATOM 2397 C CA . LEU A 1 309 ? 15.697 0.245 -15.316 1.00 96.69 309 LEU A CA 1
ATOM 2398 C C . LEU A 1 309 ? 17.092 0.815 -15.584 1.00 96.69 309 LEU A C 1
ATOM 2400 O O . LEU A 1 309 ? 17.296 2.011 -15.391 1.00 96.69 309 LEU A O 1
ATOM 2404 N N . VAL A 1 310 ? 18.006 0.004 -16.127 1.00 96.56 310 VAL A N 1
ATOM 2405 C CA . VAL A 1 310 ? 19.345 0.465 -16.530 1.00 96.56 310 VAL A CA 1
ATOM 2406 C C . VAL A 1 310 ? 19.253 1.542 -17.616 1.00 96.56 310 VAL A C 1
ATOM 2408 O O . VAL A 1 310 ? 19.915 2.572 -17.518 1.00 96.56 310 VAL A O 1
ATOM 2411 N N . GLU A 1 311 ? 18.395 1.352 -18.623 1.00 94.88 311 GLU A N 1
ATOM 2412 C CA . GLU A 1 311 ? 18.136 2.343 -19.682 1.00 94.88 311 GLU A CA 1
ATOM 2413 C C . GLU A 1 311 ? 17.537 3.659 -19.151 1.00 94.88 311 GLU A C 1
ATOM 2415 O O . GLU A 1 311 ? 17.652 4.698 -19.801 1.00 94.88 311 GLU A O 1
ATOM 2420 N N . LEU A 1 312 ? 16.867 3.616 -17.996 1.00 93.69 312 LEU A N 1
ATOM 2421 C CA . LEU A 1 312 ? 16.259 4.769 -17.329 1.00 93.69 312 LEU A CA 1
ATOM 2422 C C . LEU A 1 312 ? 17.168 5.403 -16.264 1.00 93.69 312 LEU A C 1
ATOM 2424 O O . LEU A 1 312 ? 16.733 6.352 -15.615 1.00 93.69 312 LEU A O 1
ATOM 2428 N N . GLU A 1 313 ? 18.402 4.910 -16.109 1.00 90.56 313 GLU A N 1
ATOM 2429 C CA . GLU A 1 313 ? 19.391 5.384 -15.128 1.00 90.56 313 GLU A CA 1
ATOM 2430 C C . GLU A 1 313 ? 18.908 5.273 -13.663 1.00 90.56 313 GLU A C 1
ATOM 2432 O O . GLU A 1 313 ? 19.166 6.160 -12.844 1.00 90.56 313 GLU A O 1
ATOM 2437 N N . LEU A 1 314 ? 18.197 4.184 -13.333 1.00 76.56 314 LEU A N 1
ATOM 2438 C CA . LEU A 1 314 ? 17.656 3.889 -11.994 1.00 76.56 314 LEU A CA 1
ATOM 2439 C C . LEU A 1 314 ? 18.272 2.652 -11.335 1.00 76.56 314 LEU A C 1
ATOM 2441 O O . LEU A 1 314 ? 18.606 1.684 -12.054 1.00 76.56 314 LEU A O 1
#

InterPro domains:
  IPR022085 Oxopyrrolidines biosynthesis cluster protein G [PF12311] (106-309)
  IPR053204 Oxopyrrolidines Biosynthesis-associated Protein [PTHR38797] (68-313)

pLDDT: mean 86.83, std 19.17, range [23.52, 98.69]